Protein AF-A0A2N2KGR7-F1 (afdb_monomer_lite)

Radius of gyration: 27.19 Å; chains: 1; bounding box: 61×86×79 Å

Secondary structure (DSSP, 8-state):
------THHHHHHHHHHHHHHHHHHHHT----PPPEEE-----TTTTS-----TT--S-----SS--TT-S-S---HHHHHHHHHHHTTPPTT-TTEEEEEEEETTTSSPPTT----SSB--SS--SEEEEEETTEEEEEE-SSSS--B--PPPSSPEEEEEEEEE--PPPHHHHHHHHHHHHHHHHHHHHTT-

pLDDT: mean 76.49, std 20.12, range [38.91, 97.69]

Sequence (194 aa):
MAVINFKGKTFMKKIMIFASSILILLVAATQVLADRMVTDIDTFNYEYKQIIDVNSRYWKGSDTNTLYNDQLKNANPVTEEAWLEALLGFTYDEKTVMYIDKIEAGKDGLESGLKQLTAYDPGFHWDFAVVKYGNYWIAYEDTDKDHLLTTDRFRNGISHITFFDPSPVPEPATMLLLGLGLMGVAGIRRKFKQ

Structure (mmCIF, N/CA/C/O backbone):
data_AF-A0A2N2KGR7-F1
#
_entry.id   AF-A0A2N2KGR7-F1
#
loop_
_atom_site.group_PDB
_atom_site.id
_atom_site.type_symbol
_atom_site.label_atom_id
_atom_site.label_alt_id
_atom_site.label_comp_id
_atom_site.label_asym_id
_atom_site.label_entity_id
_atom_site.label_seq_id
_atom_site.pdbx_PDB_ins_code
_atom_site.Cartn_x
_atom_site.Cartn_y
_atom_site.Cartn_z
_atom_site.occupancy
_atom_site.B_iso_or_equiv
_atom_site.auth_seq_id
_atom_site.auth_comp_id
_atom_site.auth_asym_id
_atom_site.auth_atom_id
_atom_site.pdbx_PDB_model_num
ATOM 1 N N . MET A 1 1 ? -40.826 -67.228 -3.371 1.00 48.16 1 MET A N 1
ATOM 2 C CA . MET A 1 1 ? -40.817 -65.788 -3.711 1.00 48.16 1 MET A CA 1
ATOM 3 C C . MET A 1 1 ? -39.730 -65.139 -2.860 1.00 48.16 1 MET A C 1
ATOM 5 O O . MET A 1 1 ? -39.899 -65.067 -1.651 1.00 48.16 1 MET A O 1
ATOM 9 N N . ALA A 1 2 ? -38.561 -64.837 -3.431 1.00 49.72 2 ALA A N 1
ATOM 10 C CA . ALA A 1 2 ? -37.415 -64.328 -2.673 1.00 49.72 2 ALA A CA 1
ATOM 11 C C . ALA A 1 2 ? -37.476 -62.796 -2.601 1.00 49.72 2 ALA A C 1
ATOM 13 O O . ALA A 1 2 ? -37.467 -62.125 -3.631 1.00 49.72 2 ALA A O 1
ATOM 14 N N . VAL A 1 3 ? -37.567 -62.253 -1.387 1.00 51.97 3 VAL A N 1
ATOM 15 C CA . VAL A 1 3 ? -37.601 -60.808 -1.135 1.00 51.97 3 VAL A CA 1
ATOM 16 C C . VAL A 1 3 ? -36.163 -60.306 -1.018 1.00 51.97 3 VAL A C 1
ATOM 18 O O . VAL A 1 3 ? -35.476 -60.576 -0.034 1.00 51.97 3 VAL A O 1
ATOM 21 N N . ILE A 1 4 ? -35.692 -59.595 -2.043 1.00 53.69 4 ILE A N 1
ATOM 22 C CA . ILE A 1 4 ? -34.380 -58.940 -2.052 1.00 53.69 4 ILE A CA 1
ATOM 23 C C . ILE A 1 4 ? -34.489 -57.667 -1.208 1.00 53.69 4 ILE A C 1
ATOM 25 O O . ILE A 1 4 ? -35.142 -56.699 -1.594 1.00 53.69 4 ILE A O 1
ATOM 29 N N . ASN A 1 5 ? -33.873 -57.682 -0.028 1.00 57.84 5 ASN A N 1
ATOM 30 C CA . ASN A 1 5 ? -33.940 -56.581 0.925 1.00 57.84 5 ASN A CA 1
ATOM 31 C C . ASN A 1 5 ? -32.851 -55.540 0.599 1.00 57.84 5 ASN A C 1
ATOM 33 O O . ASN A 1 5 ? -31.654 -55.785 0.769 1.00 57.84 5 ASN A O 1
ATOM 37 N N . PHE A 1 6 ? -33.261 -54.386 0.071 1.00 56.25 6 PHE A N 1
ATOM 38 C CA . PHE A 1 6 ? -32.359 -53.340 -0.415 1.00 56.25 6 PHE A CA 1
ATOM 39 C C . PHE A 1 6 ? -31.667 -52.596 0.744 1.00 56.25 6 PHE A C 1
ATOM 41 O O . PHE A 1 6 ? -32.193 -51.635 1.305 1.00 56.25 6 PHE A O 1
ATOM 48 N N . LYS A 1 7 ? -30.405 -52.950 1.020 1.00 62.75 7 LYS A N 1
ATOM 49 C CA . LYS A 1 7 ? -29.434 -52.179 1.837 1.00 62.75 7 LYS A CA 1
ATOM 50 C C . LYS A 1 7 ? -29.000 -50.833 1.193 1.00 62.75 7 LYS A C 1
ATOM 52 O O . LYS A 1 7 ? -27.928 -50.310 1.491 1.00 62.75 7 LYS A O 1
ATOM 57 N N . GLY A 1 8 ? -29.805 -50.250 0.299 1.00 61.75 8 GLY A N 1
ATOM 58 C CA . GLY A 1 8 ? -29.405 -49.126 -0.565 1.00 61.75 8 GLY A CA 1
ATOM 59 C C . GLY A 1 8 ? -29.375 -47.749 0.111 1.00 61.75 8 GLY A C 1
ATOM 60 O O . GLY A 1 8 ? -28.600 -46.877 -0.284 1.00 61.75 8 GLY A O 1
ATOM 61 N N . LYS A 1 9 ? -30.167 -47.538 1.170 1.00 67.88 9 LYS A N 1
ATOM 62 C CA . LYS A 1 9 ? -30.377 -46.192 1.738 1.00 67.88 9 LYS A CA 1
ATOM 63 C C . LYS A 1 9 ? -29.142 -45.638 2.463 1.00 67.88 9 LYS A C 1
ATOM 65 O O . LYS A 1 9 ? -28.859 -44.445 2.396 1.00 67.88 9 LYS A O 1
ATOM 70 N N . THR A 1 10 ? -28.371 -46.506 3.114 1.00 74.81 10 THR A N 1
ATOM 71 C CA . THR A 1 10 ? -27.108 -46.144 3.780 1.00 74.81 10 THR A CA 1
ATOM 72 C C . THR A 1 10 ? -25.955 -45.934 2.805 1.00 74.81 10 THR A C 1
ATOM 74 O O . THR A 1 10 ? -25.050 -45.159 3.102 1.00 74.81 10 THR A O 1
ATOM 77 N N . PHE A 1 11 ? -25.983 -46.585 1.640 1.00 75.75 11 PHE A N 1
ATOM 78 C CA . PHE A 1 11 ? -24.930 -46.459 0.632 1.00 75.75 11 PHE A CA 1
ATOM 79 C C . PHE A 1 11 ? -25.016 -45.116 -0.111 1.00 75.75 11 PHE A C 1
ATOM 81 O O . PHE A 1 11 ? -24.012 -44.416 -0.223 1.00 75.75 11 PHE A O 1
ATOM 88 N N . MET A 1 12 ? -26.224 -44.683 -0.496 1.00 78.19 12 MET A N 1
ATOM 89 C CA . MET A 1 12 ? -26.415 -43.383 -1.159 1.00 78.19 12 MET A CA 1
ATOM 90 C C . MET A 1 12 ? -26.028 -42.189 -0.278 1.00 78.19 12 MET A C 1
ATOM 92 O O . MET A 1 12 ? -25.423 -41.243 -0.776 1.00 78.19 12 MET A O 1
ATOM 96 N N . LYS A 1 13 ? -26.299 -42.236 1.037 1.00 76.06 13 LYS A N 1
ATOM 97 C CA . LYS A 1 13 ? -25.873 -41.165 1.959 1.00 76.06 13 LYS A CA 1
ATOM 98 C C . LYS A 1 13 ? -24.353 -40.980 1.978 1.00 76.06 13 LYS A C 1
ATOM 100 O O . LYS A 1 13 ? -23.889 -39.847 2.018 1.00 76.06 13 LYS A O 1
ATOM 105 N N . LYS A 1 14 ? -23.579 -42.069 1.920 1.00 80.00 14 LYS A N 1
ATOM 106 C CA . LYS A 1 14 ? -22.109 -41.997 1.925 1.00 80.00 14 LYS A CA 1
ATOM 107 C C . LYS A 1 14 ? -21.556 -41.400 0.629 1.00 80.00 14 LYS A C 1
ATOM 109 O O . LYS A 1 14 ? -20.648 -40.581 0.697 1.00 80.00 14 LYS A O 1
ATOM 114 N N . ILE A 1 15 ? -22.141 -41.747 -0.521 1.00 80.88 15 ILE A N 1
ATOM 115 C CA . ILE A 1 15 ? -21.761 -41.165 -1.820 1.00 80.88 15 ILE A CA 1
ATOM 116 C C . ILE A 1 15 ? -22.055 -39.663 -1.851 1.00 80.88 15 ILE A C 1
ATOM 118 O O . ILE A 1 15 ? -21.223 -38.887 -2.307 1.00 80.88 15 ILE A O 1
ATOM 122 N N . MET A 1 16 ? -23.209 -39.244 -1.325 1.00 78.62 16 MET A N 1
ATOM 123 C CA . MET A 1 16 ? -23.613 -37.837 -1.337 1.00 78.62 16 MET A CA 1
ATOM 124 C C . MET A 1 16 ? -22.702 -36.967 -0.453 1.00 78.62 16 MET A C 1
ATOM 126 O O . MET A 1 16 ? -22.301 -35.883 -0.867 1.00 78.62 16 MET A O 1
ATOM 130 N N . ILE A 1 17 ? -22.305 -37.476 0.721 1.00 79.69 17 ILE A N 1
ATOM 131 C CA . ILE A 1 17 ? -21.339 -36.798 1.602 1.00 79.69 17 ILE A CA 1
ATOM 132 C C . ILE A 1 17 ? -19.977 -36.691 0.905 1.00 79.69 17 ILE A C 1
ATOM 134 O O . ILE A 1 17 ? -19.419 -35.601 0.836 1.00 79.69 17 ILE A O 1
ATOM 138 N N . PHE A 1 18 ? -19.485 -37.780 0.307 1.00 80.69 18 PHE A N 1
ATOM 139 C CA . PHE A 1 18 ? -18.188 -37.790 -0.375 1.00 80.69 18 PHE A CA 1
ATOM 140 C C . PHE A 1 18 ? -18.143 -36.833 -1.580 1.00 80.69 18 PHE A C 1
ATOM 142 O O . PHE A 1 18 ? -17.173 -36.097 -1.748 1.00 80.69 18 PHE A O 1
ATOM 149 N N . ALA A 1 19 ? -19.219 -36.776 -2.373 1.00 77.31 19 ALA A N 1
ATOM 150 C CA . ALA A 1 19 ? -19.332 -35.845 -3.494 1.00 77.31 19 ALA A CA 1
ATOM 151 C C . ALA A 1 19 ? -19.352 -34.374 -3.036 1.00 77.31 19 ALA A C 1
ATOM 153 O O . ALA A 1 19 ? -18.708 -33.537 -3.667 1.00 77.31 19 ALA A O 1
ATOM 154 N N . SER A 1 20 ? -20.022 -34.057 -1.917 1.00 68.06 20 SER A N 1
ATOM 155 C CA . SER A 1 20 ? -20.001 -32.691 -1.367 1.00 68.06 20 SER A CA 1
ATOM 156 C C . SER A 1 20 ? -18.611 -32.269 -0.882 1.00 68.06 20 SER A C 1
ATOM 158 O O . SER A 1 20 ? -18.215 -31.126 -1.092 1.00 68.06 20 SER A O 1
ATOM 160 N N . SER A 1 21 ? -17.835 -33.193 -0.305 1.00 68.12 21 SER A N 1
ATOM 161 C CA . SER A 1 21 ? -16.484 -32.900 0.180 1.00 68.12 21 SER A CA 1
ATOM 162 C C . SER A 1 21 ? -15.511 -32.601 -0.963 1.00 68.12 21 SER A C 1
ATOM 164 O O . SER A 1 21 ? -14.688 -31.700 -0.838 1.00 68.12 21 SER A O 1
ATOM 166 N N . ILE A 1 22 ? -15.632 -33.308 -2.092 1.00 73.88 22 ILE A N 1
ATOM 167 C CA . ILE A 1 22 ? -14.799 -33.066 -3.282 1.00 73.88 22 ILE A CA 1
ATOM 168 C C . ILE A 1 22 ? -15.120 -31.708 -3.914 1.00 73.88 22 ILE A C 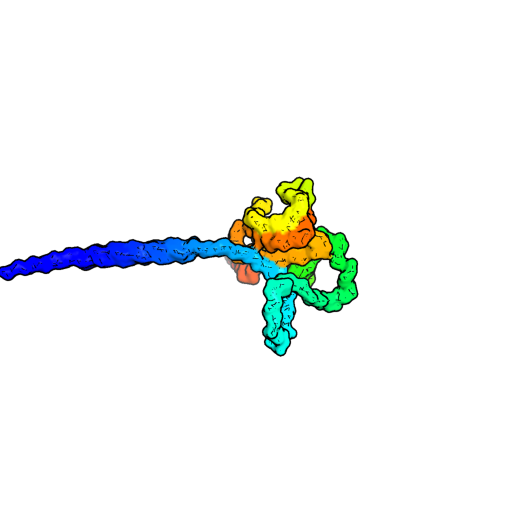1
ATOM 170 O O . ILE A 1 22 ? -14.205 -31.002 -4.328 1.00 73.88 22 ILE A O 1
ATOM 174 N N . LEU A 1 23 ? -16.397 -31.313 -3.948 1.00 66.50 23 LEU A N 1
ATOM 175 C CA . LEU A 1 23 ? -16.793 -30.014 -4.492 1.00 66.50 23 LEU A CA 1
ATOM 176 C C . LEU A 1 23 ? -16.234 -28.851 -3.654 1.00 66.50 23 LEU A C 1
ATOM 178 O O . LEU A 1 23 ? -15.775 -27.866 -4.220 1.00 66.50 23 LEU A O 1
ATOM 182 N N . ILE A 1 24 ? -16.199 -28.991 -2.324 1.00 61.03 24 ILE A N 1
ATOM 183 C CA . ILE A 1 24 ? -15.599 -27.990 -1.423 1.00 61.03 24 ILE A CA 1
ATOM 184 C C . ILE A 1 24 ? -14.079 -27.886 -1.644 1.00 61.03 24 ILE A C 1
ATOM 186 O O . ILE A 1 24 ? -13.532 -26.788 -1.633 1.00 61.03 24 ILE A O 1
ATOM 190 N N . LEU A 1 25 ? -13.400 -29.007 -1.909 1.00 55.31 25 LEU A N 1
ATOM 191 C CA . LEU A 1 25 ? -11.952 -29.032 -2.149 1.00 55.31 25 LEU A CA 1
ATOM 192 C C . LEU A 1 25 ? -11.556 -28.446 -3.515 1.00 55.31 25 LEU A C 1
ATOM 194 O O . LEU A 1 25 ? -10.503 -27.828 -3.629 1.00 55.31 25 LEU A O 1
ATOM 198 N N . LEU A 1 26 ? -12.405 -28.593 -4.538 1.00 56.94 26 LEU A N 1
ATOM 199 C CA . LEU A 1 26 ? -12.191 -27.991 -5.861 1.00 56.94 26 LEU A CA 1
ATOM 200 C C . LEU A 1 26 ? -12.436 -26.475 -5.883 1.00 56.94 26 LEU A C 1
ATOM 202 O O . LEU A 1 26 ? -11.831 -25.785 -6.698 1.00 56.94 26 LEU A O 1
ATOM 206 N N . VAL A 1 27 ? -13.276 -25.948 -4.986 1.00 53.78 27 VAL A N 1
ATOM 207 C CA . VAL A 1 27 ? -13.494 -24.496 -4.841 1.00 53.78 27 VAL A CA 1
ATOM 208 C C . VAL A 1 27 ? -12.337 -23.817 -4.095 1.00 53.78 27 VAL A C 1
ATOM 210 O O . VAL A 1 27 ? -12.115 -22.632 -4.292 1.00 53.78 27 VAL A O 1
ATOM 213 N N . ALA A 1 28 ? -11.546 -24.554 -3.309 1.00 50.81 28 ALA A N 1
ATOM 214 C CA . ALA A 1 28 ? -10.386 -24.013 -2.593 1.00 50.81 28 ALA A CA 1
ATOM 215 C C . ALA A 1 28 ? -9.105 -23.891 -3.450 1.00 50.81 28 ALA A C 1
ATOM 217 O O . ALA A 1 28 ? -8.085 -23.422 -2.957 1.00 50.81 28 ALA A O 1
ATOM 218 N N . ALA A 1 29 ? -9.135 -24.308 -4.721 1.00 47.28 29 ALA A N 1
ATOM 219 C CA . ALA A 1 29 ? -8.015 -24.177 -5.659 1.00 47.28 29 ALA A CA 1
ATOM 220 C C . ALA A 1 29 ? -8.110 -22.886 -6.499 1.00 47.28 29 ALA A C 1
ATOM 222 O O . ALA A 1 29 ? -7.829 -22.894 -7.701 1.00 47.28 29 ALA A O 1
ATOM 223 N N . THR A 1 30 ? -8.570 -21.789 -5.894 1.00 43.97 30 THR A N 1
ATOM 224 C CA . THR A 1 30 ? -8.597 -20.478 -6.547 1.00 43.97 30 THR A CA 1
ATOM 225 C C . THR A 1 30 ? -7.174 -19.998 -6.796 1.00 43.97 30 THR A C 1
ATOM 227 O O . THR A 1 30 ? -6.281 -20.175 -5.973 1.00 43.97 30 THR A O 1
ATOM 230 N N . GLN A 1 31 ? -6.962 -19.457 -7.991 1.00 45.59 31 GLN A N 1
ATOM 231 C CA . GLN A 1 31 ? -5.674 -18.943 -8.431 1.00 45.59 31 GLN A CA 1
ATOM 232 C C . GLN A 1 31 ? -5.264 -17.777 -7.534 1.00 45.59 31 GLN A C 1
ATOM 234 O O . GLN A 1 31 ? -6.121 -16.969 -7.195 1.00 45.59 31 GLN A O 1
ATOM 239 N N . VAL A 1 32 ? -3.978 -17.701 -7.181 1.00 44.62 32 VAL A N 1
ATOM 240 C CA . VAL A 1 32 ? -3.378 -16.477 -6.637 1.00 44.62 32 VAL A CA 1
ATOM 241 C C . VAL A 1 32 ? -3.588 -15.410 -7.704 1.00 44.62 32 VAL A C 1
ATOM 243 O O . VAL A 1 32 ? -3.033 -15.512 -8.806 1.00 44.62 32 VAL A O 1
ATOM 246 N N . LEU A 1 33 ? -4.507 -14.487 -7.443 1.00 49.72 33 LEU A N 1
ATOM 247 C CA . LEU A 1 33 ? -4.747 -13.363 -8.328 1.00 49.72 33 LEU A CA 1
ATOM 248 C C . LEU A 1 33 ? -3.608 -12.373 -8.081 1.00 49.72 33 LEU A C 1
ATOM 250 O O . LEU A 1 33 ? -3.098 -12.261 -6.977 1.00 49.72 33 LEU A O 1
ATOM 254 N N . ALA A 1 34 ? -3.136 -11.710 -9.133 1.00 49.78 34 ALA A N 1
ATOM 255 C CA . ALA A 1 34 ? -2.192 -10.621 -8.931 1.00 49.78 34 ALA A CA 1
ATOM 256 C C . ALA A 1 34 ? -2.897 -9.504 -8.152 1.00 49.78 34 ALA A C 1
ATOM 258 O O . ALA A 1 34 ? -4.061 -9.211 -8.454 1.00 49.78 34 ALA A O 1
ATOM 259 N N . ASP A 1 35 ? -2.179 -8.878 -7.217 1.00 56.38 35 ASP A N 1
ATOM 260 C CA . ASP A 1 35 ? -2.654 -7.695 -6.505 1.00 56.38 35 ASP A CA 1
ATOM 261 C C . ASP A 1 35 ? -3.223 -6.675 -7.479 1.00 56.38 35 ASP A C 1
ATOM 263 O O . ASP A 1 35 ? -2.700 -6.443 -8.583 1.00 56.38 35 ASP A O 1
ATOM 267 N N . ARG A 1 36 ? -4.329 -6.055 -7.073 1.00 66.00 36 ARG A N 1
ATOM 268 C CA . ARG A 1 36 ? -4.985 -5.076 -7.919 1.00 66.00 36 ARG A CA 1
ATOM 269 C C . ARG A 1 36 ? -4.091 -3.846 -8.017 1.00 66.00 36 ARG A C 1
ATOM 271 O O . ARG A 1 36 ? -3.826 -3.153 -7.040 1.00 66.00 36 ARG A O 1
ATOM 278 N N . MET A 1 37 ? -3.680 -3.538 -9.241 1.00 58.78 37 MET A N 1
ATOM 279 C CA . MET A 1 37 ? -3.092 -2.247 -9.567 1.00 58.78 37 MET A CA 1
ATOM 280 C C . MET A 1 37 ? -4.138 -1.159 -9.303 1.00 58.78 37 MET A C 1
ATOM 282 O O . MET A 1 37 ? -5.138 -1.046 -10.024 1.00 58.78 37 MET A O 1
ATOM 286 N N . VAL A 1 38 ? -3.904 -0.364 -8.263 1.00 62.22 38 VAL A N 1
ATOM 287 C CA . VAL A 1 38 ? -4.651 0.863 -8.016 1.00 62.22 38 VAL A CA 1
ATOM 288 C C . VAL A 1 38 ? -3.953 1.919 -8.854 1.00 62.22 38 VAL A C 1
ATOM 290 O O . VAL A 1 38 ? -2.913 2.456 -8.497 1.00 62.22 38 VAL A O 1
ATOM 293 N N . THR A 1 39 ? -4.470 2.163 -10.048 1.00 54.41 39 THR A N 1
ATOM 294 C CA . THR A 1 39 ? -4.225 3.434 -10.725 1.00 54.41 39 THR A CA 1
ATOM 295 C C . THR A 1 39 ? -5.540 4.153 -10.799 1.00 54.41 39 THR A C 1
ATOM 297 O O . THR A 1 39 ? -6.545 3.521 -11.124 1.00 54.41 39 THR A O 1
ATOM 300 N N . ASP A 1 40 ? -5.511 5.451 -10.533 1.00 40.94 40 ASP A N 1
ATOM 301 C CA . ASP A 1 40 ? -6.604 6.358 -10.814 1.00 40.94 40 ASP A CA 1
ATOM 302 C C . ASP A 1 40 ? -6.978 6.221 -12.295 1.00 40.94 40 ASP A C 1
ATOM 304 O O . ASP A 1 40 ? -6.306 6.688 -13.221 1.00 40.94 40 ASP A O 1
ATOM 308 N N . ILE A 1 41 ? -8.023 5.430 -12.509 1.00 40.72 41 ILE A N 1
ATOM 309 C CA . ILE A 1 41 ? -8.846 5.511 -13.687 1.00 40.72 41 ILE A CA 1
ATOM 310 C C . ILE A 1 41 ? -9.908 6.525 -13.296 1.00 40.72 41 ILE A C 1
ATOM 312 O O . ILE A 1 41 ? -10.958 6.143 -12.770 1.00 40.72 41 ILE A O 1
ATOM 316 N N . ASP A 1 42 ? -9.675 7.786 -13.643 1.00 38.91 42 ASP A N 1
ATOM 317 C CA . ASP A 1 42 ? -10.743 8.733 -13.915 1.00 38.91 42 ASP A CA 1
ATOM 318 C C . ASP A 1 42 ? -11.649 8.095 -14.976 1.00 38.91 42 ASP A C 1
ATOM 320 O O . ASP A 1 42 ? -11.486 8.244 -16.189 1.00 38.91 42 ASP A O 1
ATOM 324 N N . THR A 1 43 ? -12.615 7.305 -14.511 1.00 42.56 43 THR A N 1
ATOM 325 C CA . THR A 1 43 ? -13.614 6.646 -15.350 1.00 42.56 43 THR A CA 1
ATOM 326 C C . THR A 1 43 ? -14.845 7.519 -15.523 1.00 42.56 43 THR A C 1
ATOM 328 O O . THR A 1 43 ? -15.928 7.047 -15.864 1.00 42.56 43 THR A O 1
ATOM 331 N N . PHE A 1 44 ? -14.666 8.830 -15.377 1.00 38.97 44 PHE A N 1
ATOM 332 C CA . PHE A 1 44 ? -15.661 9.839 -15.699 1.00 38.97 44 PHE A CA 1
ATOM 333 C C . PHE A 1 44 ? -15.551 10.290 -17.160 1.00 38.97 44 PHE A C 1
ATOM 335 O O . PHE A 1 44 ? -15.509 11.476 -17.460 1.00 38.97 44 PHE A O 1
ATOM 342 N N . ASN A 1 45 ? -15.517 9.327 -18.088 1.00 39.62 45 ASN A N 1
ATOM 343 C CA . ASN A 1 45 ? -16.152 9.463 -19.403 1.00 39.62 45 ASN A CA 1
ATOM 344 C C . ASN A 1 45 ? -16.192 8.113 -20.137 1.00 39.62 45 ASN A C 1
ATOM 346 O O . ASN A 1 45 ? -15.536 7.890 -21.154 1.00 39.62 45 ASN A O 1
ATOM 350 N N . TYR A 1 46 ? -17.032 7.204 -19.637 1.00 40.38 46 TYR A N 1
ATOM 351 C CA . TYR A 1 46 ? -17.388 5.938 -20.295 1.00 40.38 46 TYR A CA 1
ATOM 352 C C . TYR A 1 46 ? -18.261 6.111 -21.558 1.00 40.38 46 TYR A C 1
ATOM 354 O O . TYR A 1 46 ? -18.984 5.195 -21.943 1.00 40.38 46 TYR A O 1
ATOM 362 N N . GLU A 1 47 ? -18.193 7.259 -22.237 1.00 48.12 47 GLU A N 1
ATOM 363 C CA . GLU A 1 47 ? -18.892 7.483 -23.509 1.00 48.12 47 GLU A CA 1
ATOM 364 C C . GLU A 1 47 ? -17.955 7.536 -24.726 1.00 48.12 47 GLU A C 1
ATOM 366 O O . GLU A 1 47 ? -18.422 7.649 -25.859 1.00 48.12 47 GLU A O 1
ATOM 371 N N . TYR A 1 48 ? -16.637 7.362 -24.550 1.00 42.75 48 TYR A N 1
ATOM 372 C CA . TYR A 1 48 ? -15.719 7.276 -25.688 1.00 42.75 48 TYR A CA 1
ATOM 373 C C . TYR A 1 48 ? -14.929 5.964 -25.742 1.00 42.75 48 TYR A C 1
ATOM 375 O O . TYR A 1 48 ? -13.776 5.859 -25.342 1.00 42.75 48 TYR A O 1
ATOM 383 N N . LYS A 1 49 ? -15.570 5.016 -26.435 1.00 40.84 49 LYS A N 1
ATOM 384 C CA . LYS A 1 49 ? -14.964 4.211 -27.504 1.00 40.84 49 LYS A CA 1
ATOM 385 C C . LYS A 1 49 ? -14.126 3.003 -27.070 1.00 40.84 49 LYS A C 1
ATOM 387 O O . LYS A 1 49 ? -12.932 3.070 -26.810 1.00 40.84 49 LYS A O 1
ATOM 392 N N . GLN A 1 50 ? -14.791 1.854 -27.191 1.00 47.75 50 GLN A N 1
ATOM 393 C CA . GLN A 1 50 ? -14.228 0.558 -27.566 1.00 47.75 50 GLN A CA 1
ATOM 394 C C . GLN A 1 50 ? -13.101 0.688 -28.610 1.00 47.75 50 GLN A C 1
ATOM 396 O O . GLN A 1 50 ? -13.355 0.633 -29.811 1.00 47.75 50 GLN A O 1
ATOM 401 N N . ILE A 1 51 ? -11.853 0.809 -28.171 1.00 43.12 51 ILE A N 1
ATOM 402 C CA . ILE A 1 51 ? -10.699 0.239 -28.869 1.00 43.12 51 ILE A CA 1
ATOM 403 C C . ILE A 1 51 ? -9.823 -0.359 -27.774 1.00 43.12 51 ILE A C 1
ATOM 405 O O . ILE A 1 51 ? -9.043 0.326 -27.122 1.00 43.12 51 ILE A O 1
ATOM 409 N N . ILE A 1 52 ? -10.029 -1.651 -27.543 1.00 49.69 52 ILE A N 1
ATOM 410 C CA . ILE A 1 52 ? -9.214 -2.483 -26.665 1.00 49.69 52 ILE A CA 1
ATOM 411 C C . ILE A 1 52 ? -7.853 -2.637 -27.353 1.00 49.69 52 ILE A C 1
ATOM 413 O O . ILE A 1 52 ? -7.666 -3.522 -28.186 1.00 49.69 52 ILE A O 1
ATOM 417 N N . ASP A 1 53 ? -6.914 -1.747 -27.040 1.00 48.69 53 ASP A N 1
ATOM 418 C CA . ASP A 1 53 ? -5.495 -2.010 -27.246 1.00 48.69 53 ASP A CA 1
ATOM 419 C C . ASP A 1 53 ? -4.994 -2.727 -25.992 1.00 48.69 53 ASP A C 1
ATOM 421 O O . ASP A 1 53 ? -4.848 -2.146 -24.922 1.00 48.69 53 ASP A O 1
ATOM 425 N N . VAL A 1 54 ? -4.746 -4.028 -26.099 1.00 49.97 54 VAL A N 1
ATOM 426 C CA . VAL A 1 54 ? -4.254 -4.858 -24.986 1.00 49.97 54 VAL A CA 1
ATOM 427 C C . VAL A 1 54 ? -2.869 -4.413 -24.481 1.00 49.97 54 VAL A C 1
ATOM 429 O O . VAL A 1 54 ? -2.433 -4.884 -23.429 1.00 49.97 54 VAL A O 1
ATOM 432 N N . ASN A 1 55 ? -2.209 -3.478 -25.181 1.00 43.28 55 ASN A N 1
ATOM 433 C CA . ASN A 1 55 ? -0.976 -2.807 -24.760 1.00 43.28 55 ASN A CA 1
ATOM 434 C C . ASN A 1 55 ? -1.207 -1.496 -23.977 1.00 43.28 55 ASN A C 1
ATOM 436 O O . ASN A 1 55 ? -0.234 -0.834 -23.607 1.00 43.28 55 ASN A O 1
ATOM 440 N N . SER A 1 56 ? -2.456 -1.098 -23.708 1.00 42.69 56 SER A N 1
ATOM 441 C CA . SER A 1 56 ? -2.794 0.099 -22.920 1.00 42.69 56 SER A CA 1
ATOM 442 C C . SER A 1 56 ? -3.100 -0.195 -21.446 1.00 42.69 56 SER A C 1
ATOM 444 O O . SER A 1 56 ? -3.762 0.608 -20.797 1.00 42.69 56 SER A O 1
ATOM 446 N N . ARG A 1 57 ? -2.617 -1.322 -20.897 1.00 43.03 57 ARG A N 1
ATOM 447 C CA . ARG A 1 57 ? -2.711 -1.622 -19.449 1.00 43.03 57 ARG A CA 1
ATOM 448 C C . ARG A 1 57 ? -1.888 -0.681 -18.570 1.00 43.03 57 ARG A C 1
ATOM 450 O O . ARG A 1 57 ? -2.028 -0.696 -17.359 1.00 43.03 57 ARG A O 1
ATOM 457 N N . TYR A 1 58 ? -1.043 0.140 -19.181 1.00 41.50 58 TYR A N 1
ATOM 458 C CA . TYR A 1 58 ? -0.351 1.217 -18.499 1.00 41.50 58 TYR A CA 1
ATOM 459 C C . TYR A 1 58 ? -1.138 2.500 -18.713 1.00 41.50 58 TYR A C 1
ATOM 461 O O . TYR A 1 58 ? -1.404 2.881 -19.858 1.00 41.50 58 TYR A O 1
ATOM 469 N N . TRP A 1 59 ? -1.486 3.163 -17.614 1.00 39.66 59 TRP A N 1
ATOM 470 C CA . TRP A 1 59 ? -2.031 4.509 -17.631 1.00 39.66 59 TRP A CA 1
ATOM 471 C C . TRP A 1 59 ? -1.150 5.407 -18.519 1.00 39.66 59 TRP A C 1
ATOM 473 O O . TRP A 1 59 ? 0.039 5.607 -18.269 1.00 39.66 59 TRP A O 1
ATOM 483 N N . LYS A 1 60 ? -1.738 5.882 -19.622 1.00 42.94 60 LYS A N 1
ATOM 484 C CA . LYS A 1 60 ? -1.200 6.945 -20.489 1.00 42.94 60 LYS A CA 1
ATOM 485 C C . LYS A 1 60 ? -1.961 8.254 -20.270 1.00 42.94 60 LYS A C 1
ATOM 487 O O . LYS A 1 60 ? -1.914 9.127 -21.135 1.00 42.94 60 LYS A O 1
ATOM 492 N N . GLY A 1 61 ? -2.724 8.345 -19.176 1.00 40.12 61 GLY A N 1
ATOM 493 C CA . GLY A 1 61 ? -3.433 9.560 -18.819 1.00 40.12 61 GLY A CA 1
ATOM 494 C C . GLY A 1 61 ? -2.436 10.705 -18.769 1.00 40.12 61 GLY A C 1
ATOM 495 O O . GLY A 1 61 ? -1.356 10.584 -18.200 1.00 40.12 61 GLY A O 1
ATOM 496 N N . SER A 1 62 ? -2.765 11.797 -19.448 1.00 39.34 62 SER A N 1
ATOM 497 C CA . SER A 1 62 ? -2.124 13.060 -19.146 1.00 39.34 62 SER A CA 1
ATOM 498 C C . SER A 1 62 ? -2.655 13.444 -17.777 1.00 39.34 62 SER A C 1
ATOM 500 O O . SER A 1 62 ? -3.794 13.894 -17.693 1.00 39.34 62 SER A O 1
ATOM 502 N N . ASP A 1 63 ? -1.854 13.256 -16.728 1.00 43.62 63 ASP A N 1
ATOM 503 C CA . ASP A 1 63 ? -1.981 14.073 -15.520 1.00 43.62 63 ASP A CA 1
ATOM 504 C C . ASP A 1 63 ? -2.234 15.505 -16.000 1.00 43.62 63 ASP A C 1
ATOM 506 O O . ASP A 1 63 ? -1.441 16.077 -16.763 1.00 43.62 63 ASP A O 1
ATOM 510 N N . THR A 1 64 ? -3.388 16.069 -15.663 1.00 40.41 64 THR A N 1
ATOM 511 C CA . THR A 1 64 ? -3.668 17.473 -15.977 1.00 40.41 64 THR A CA 1
ATOM 512 C C . THR A 1 64 ? -2.770 18.404 -15.166 1.00 40.41 64 THR A C 1
ATOM 514 O O . THR A 1 64 ? -2.759 19.612 -15.404 1.00 40.41 64 THR A O 1
ATOM 517 N N . ASN A 1 65 ? -1.946 17.855 -14.268 1.00 43.75 65 ASN A N 1
ATOM 518 C CA . ASN A 1 65 ? -0.765 18.518 -13.760 1.00 43.75 65 ASN A CA 1
ATOM 519 C C . ASN A 1 65 ? 0.306 18.587 -14.870 1.00 43.75 65 ASN A C 1
ATOM 521 O O . ASN A 1 65 ? 1.179 17.733 -15.014 1.00 43.75 65 ASN A O 1
ATOM 525 N N . THR A 1 66 ? 0.236 19.636 -15.693 1.00 40.59 66 THR A N 1
ATOM 526 C CA . THR A 1 66 ? 1.093 19.912 -16.866 1.00 40.59 66 THR A CA 1
ATOM 527 C C . THR A 1 66 ? 2.596 20.099 -16.568 1.00 40.59 66 THR A C 1
ATOM 529 O O . THR A 1 66 ? 3.340 20.599 -17.409 1.00 40.59 66 THR A O 1
ATOM 532 N N . LEU A 1 67 ? 3.088 19.678 -15.402 1.00 42.81 67 LEU A N 1
ATOM 533 C CA . LEU A 1 67 ? 4.504 19.670 -15.011 1.00 42.81 67 LEU A CA 1
ATOM 534 C C . LEU A 1 67 ? 5.193 18.337 -15.370 1.00 42.81 67 LEU A C 1
ATOM 536 O O . LEU A 1 67 ? 6.070 17.850 -14.662 1.00 42.81 67 LEU A O 1
ATOM 540 N N . TYR A 1 68 ? 4.814 17.750 -16.507 1.00 42.38 68 TYR A N 1
ATOM 541 C CA . TYR A 1 68 ? 5.126 16.381 -16.947 1.00 42.38 68 TYR A CA 1
ATOM 542 C C . TYR A 1 68 ? 6.593 16.102 -17.350 1.00 42.38 68 TYR A C 1
ATOM 544 O O . TYR A 1 68 ? 6.875 15.160 -18.086 1.00 42.38 68 TYR A O 1
ATOM 552 N N . ASN A 1 69 ? 7.543 16.898 -16.857 1.00 45.03 69 ASN A N 1
ATOM 553 C CA . ASN A 1 69 ? 8.977 16.578 -16.867 1.00 45.03 69 ASN A CA 1
ATOM 554 C C . ASN A 1 69 ? 9.594 16.537 -15.457 1.00 45.03 69 ASN A C 1
ATOM 556 O O . ASN A 1 69 ? 10.764 16.184 -15.320 1.00 45.03 69 ASN A O 1
ATOM 560 N N . ASP A 1 70 ? 8.813 16.835 -14.418 1.00 46.66 70 ASP A N 1
ATOM 561 C CA . ASP A 1 70 ? 9.210 16.741 -13.015 1.00 46.66 70 ASP A CA 1
ATOM 562 C C . ASP A 1 70 ? 8.304 15.740 -12.280 1.00 46.66 70 ASP A C 1
ATOM 564 O O . ASP A 1 70 ? 7.775 16.029 -11.209 1.00 46.66 70 ASP A O 1
ATOM 568 N N . GLN A 1 71 ? 8.142 14.531 -12.841 1.00 53.19 71 GLN A N 1
ATOM 569 C CA . GLN A 1 71 ? 7.684 13.396 -12.035 1.00 53.19 71 GLN A CA 1
ATOM 570 C C . GLN A 1 71 ? 8.580 13.331 -10.795 1.00 53.19 71 GLN A C 1
ATOM 572 O O . GLN A 1 71 ? 9.806 13.258 -10.904 1.00 53.19 71 GLN A O 1
ATOM 577 N N . LEU A 1 72 ? 7.935 13.491 -9.642 1.00 56.19 72 LEU A N 1
ATOM 578 C CA . LEU A 1 72 ? 8.477 13.850 -8.336 1.00 56.19 72 LEU A CA 1
ATOM 579 C C . LEU A 1 72 ? 9.916 13.343 -8.140 1.00 56.19 72 LEU A C 1
ATOM 581 O O . LEU A 1 72 ? 10.170 12.182 -7.805 1.00 56.19 72 LEU A O 1
ATOM 585 N N . LYS A 1 73 ? 10.894 14.241 -8.347 1.00 60.75 73 LYS A N 1
ATOM 586 C CA . LYS A 1 73 ? 12.315 13.957 -8.061 1.00 60.75 73 LYS A CA 1
ATOM 587 C C . LYS A 1 73 ? 12.497 13.491 -6.616 1.00 60.75 73 LYS A C 1
ATOM 589 O O . LYS A 1 73 ? 13.401 12.713 -6.323 1.00 60.75 73 LYS A O 1
ATOM 594 N N . ASN A 1 74 ? 11.615 13.951 -5.734 1.00 77.50 74 ASN A N 1
ATOM 595 C CA . ASN A 1 74 ? 11.574 13.578 -4.339 1.00 77.50 74 ASN A CA 1
ATOM 596 C C . ASN A 1 74 ? 10.656 12.366 -4.121 1.00 77.50 74 ASN A C 1
ATOM 598 O O . ASN A 1 74 ? 9.443 12.510 -4.053 1.00 77.50 74 ASN A O 1
ATOM 602 N N . ALA A 1 75 ? 11.250 11.181 -4.002 1.00 84.94 75 ALA A N 1
ATOM 603 C CA . ALA A 1 75 ? 10.555 9.958 -3.596 1.00 84.94 75 ALA A CA 1
ATOM 604 C C . ALA A 1 75 ? 10.758 9.690 -2.099 1.00 84.94 75 ALA A C 1
ATOM 606 O O . ALA A 1 75 ? 11.266 8.639 -1.694 1.00 84.94 75 ALA A O 1
ATOM 607 N N . ASN A 1 76 ? 10.493 10.714 -1.285 1.00 89.94 76 ASN A N 1
ATOM 608 C CA . ASN A 1 76 ? 10.432 10.533 0.157 1.00 89.94 76 ASN A CA 1
ATOM 609 C C . ASN A 1 76 ? 9.052 9.964 0.542 1.00 89.94 76 ASN A C 1
ATOM 611 O O . ASN A 1 76 ? 8.085 10.201 -0.185 1.00 89.94 76 ASN A O 1
ATOM 615 N N . PRO A 1 77 ? 8.951 9.261 1.682 1.00 90.94 77 PRO A N 1
ATOM 616 C CA . PRO A 1 77 ? 7.694 8.653 2.110 1.00 90.94 77 PRO A CA 1
ATOM 617 C C . PRO A 1 77 ? 6.511 9.621 2.166 1.00 90.94 77 PRO A C 1
ATOM 619 O O . PRO A 1 77 ? 5.441 9.288 1.691 1.00 90.94 77 PRO A O 1
ATOM 622 N N . VAL A 1 78 ? 6.725 10.853 2.642 1.00 89.75 78 VAL A N 1
ATOM 623 C CA . VAL A 1 78 ? 5.672 11.882 2.753 1.00 89.75 78 VAL A CA 1
ATOM 624 C C . VAL A 1 78 ? 5.076 12.252 1.390 1.00 89.75 78 VAL A C 1
ATOM 626 O O . VAL A 1 78 ? 3.878 12.474 1.262 1.00 89.75 78 VAL A O 1
ATOM 629 N N . THR A 1 79 ? 5.908 12.334 0.350 1.00 89.25 79 THR A N 1
ATOM 630 C CA . THR A 1 79 ? 5.438 12.647 -1.007 1.00 89.25 79 THR A CA 1
ATOM 631 C C . THR A 1 79 ? 4.683 11.459 -1.605 1.00 89.25 79 THR A C 1
ATOM 633 O O . THR A 1 79 ? 3.717 11.648 -2.338 1.00 89.25 79 THR A O 1
ATOM 636 N N . GLU A 1 80 ? 5.128 10.239 -1.306 1.00 90.38 80 GLU A N 1
ATOM 637 C CA . GLU A 1 80 ? 4.481 9.005 -1.762 1.00 90.38 80 GLU A CA 1
ATOM 638 C C . GLU A 1 80 ? 3.137 8.774 -1.066 1.00 90.38 80 GLU A C 1
ATOM 640 O O . GLU A 1 80 ? 2.180 8.401 -1.735 1.00 90.38 80 GLU A O 1
ATOM 645 N N . GLU A 1 81 ? 3.052 9.077 0.229 1.00 90.00 81 GLU A N 1
ATOM 646 C CA . GLU A 1 81 ? 1.826 9.076 1.031 1.00 90.00 81 GLU A CA 1
ATOM 647 C C . GLU A 1 81 ? 0.798 10.046 0.451 1.00 90.00 81 GLU A C 1
ATOM 649 O O . GLU A 1 81 ? -0.283 9.625 0.062 1.00 90.00 81 GLU A O 1
ATOM 654 N N . ALA A 1 82 ? 1.169 11.316 0.263 1.00 86.19 82 ALA A N 1
ATOM 655 C CA . ALA A 1 82 ? 0.279 12.320 -0.318 1.00 86.19 82 ALA A CA 1
ATOM 656 C C . ALA A 1 82 ? -0.200 11.957 -1.734 1.00 86.19 82 ALA A C 1
ATOM 658 O O . ALA A 1 82 ? -1.339 12.240 -2.110 1.00 86.19 82 ALA A O 1
ATOM 659 N N . TRP A 1 83 ? 0.675 11.349 -2.541 1.00 88.44 83 TRP A N 1
ATOM 660 C CA . TRP A 1 83 ? 0.311 10.859 -3.868 1.00 88.44 83 TRP A CA 1
ATOM 661 C C . TRP A 1 83 ? -0.685 9.695 -3.784 1.00 88.44 83 TRP A C 1
ATOM 663 O O . TRP A 1 83 ? -1.656 9.673 -4.538 1.00 88.44 83 TRP A O 1
ATOM 673 N N . LEU A 1 84 ? -0.471 8.761 -2.855 1.00 89.75 84 LEU A N 1
ATOM 674 C CA . LEU A 1 84 ? -1.358 7.624 -2.620 1.00 89.75 84 LEU A CA 1
ATOM 675 C C . LEU A 1 84 ? -2.716 8.061 -2.045 1.00 89.75 84 LEU A C 1
ATOM 677 O O . LEU A 1 84 ? -3.746 7.587 -2.512 1.00 89.75 84 LEU A O 1
ATOM 681 N N . GLU A 1 85 ? -2.752 9.001 -1.100 1.00 86.69 85 GLU A N 1
ATOM 682 C CA . GLU A 1 85 ? -3.995 9.583 -0.571 1.00 86.69 85 GLU A CA 1
ATOM 683 C C . GLU A 1 85 ? -4.835 10.219 -1.682 1.00 86.69 85 GLU A C 1
ATOM 685 O O . GLU A 1 85 ? -6.032 9.944 -1.795 1.00 86.69 85 GLU A O 1
ATOM 690 N N . ALA A 1 86 ? -4.196 11.013 -2.551 1.00 84.50 86 ALA A N 1
ATOM 691 C CA . ALA A 1 86 ? -4.861 11.618 -3.700 1.00 84.50 86 ALA A CA 1
ATOM 692 C C . ALA A 1 86 ? -5.418 10.555 -4.662 1.00 84.50 86 ALA A C 1
ATOM 694 O O . ALA A 1 86 ? -6.545 10.689 -5.136 1.00 84.50 86 ALA A O 1
ATOM 695 N N . LEU A 1 87 ? -4.661 9.478 -4.902 1.00 84.62 87 LEU A N 1
ATOM 696 C CA . LEU A 1 87 ? -5.067 8.343 -5.737 1.00 84.62 87 LEU A CA 1
ATOM 697 C C . LEU A 1 87 ? -6.307 7.616 -5.192 1.00 84.62 87 LEU A C 1
ATOM 699 O O . LEU A 1 87 ? -7.129 7.123 -5.961 1.00 84.62 87 LEU A O 1
ATOM 703 N N . LEU A 1 88 ? -6.430 7.540 -3.866 1.00 85.75 88 LEU A N 1
ATOM 704 C CA . LEU A 1 88 ? -7.541 6.892 -3.164 1.00 85.75 88 LEU A CA 1
ATOM 705 C C . LEU A 1 88 ? -8.753 7.822 -2.973 1.00 85.75 88 LEU A C 1
ATOM 707 O O . LEU A 1 88 ? -9.796 7.384 -2.487 1.00 85.75 88 LEU A O 1
ATOM 711 N N . GLY A 1 89 ? -8.642 9.092 -3.372 1.00 83.94 89 GLY A N 1
ATOM 712 C CA . GLY A 1 89 ? -9.688 10.096 -3.188 1.00 83.94 89 GLY A CA 1
ATOM 713 C C . GLY A 1 89 ? -9.825 10.595 -1.746 1.00 83.94 89 GLY A C 1
ATOM 714 O O . GLY A 1 89 ? -10.862 11.170 -1.404 1.00 83.94 89 GLY A O 1
ATOM 715 N N . PHE A 1 90 ? -8.812 10.380 -0.904 1.00 80.62 90 PHE A N 1
ATOM 716 C CA . PHE A 1 90 ? -8.747 10.968 0.433 1.00 80.62 90 PHE A CA 1
ATOM 717 C C . PHE A 1 90 ? -8.330 12.436 0.358 1.00 80.62 90 PHE A C 1
ATOM 719 O O . PHE A 1 90 ? -7.728 12.893 -0.621 1.00 80.62 90 PHE A O 1
ATOM 726 N N . THR A 1 91 ? -8.680 13.211 1.383 1.00 75.25 91 THR A N 1
ATOM 727 C CA . THR A 1 91 ? -8.175 14.582 1.473 1.00 75.25 91 THR A CA 1
ATOM 728 C C . THR A 1 91 ? -6.726 14.563 1.958 1.00 75.25 91 THR A C 1
ATOM 730 O O . THR A 1 91 ? -6.357 13.761 2.803 1.00 75.25 91 THR A O 1
ATOM 733 N N . TYR A 1 92 ? -5.885 15.434 1.396 1.00 64.44 92 TYR A N 1
ATOM 734 C CA . TYR A 1 92 ? -4.464 15.525 1.752 1.00 64.44 92 TYR A CA 1
ATOM 735 C C . TYR A 1 92 ? -4.272 15.698 3.271 1.00 64.44 92 TYR A C 1
ATOM 737 O O . TYR A 1 92 ? -4.883 16.607 3.844 1.00 64.44 92 TYR A O 1
ATOM 745 N N . ASP A 1 93 ? -3.392 14.892 3.883 1.00 63.66 93 ASP A N 1
ATOM 746 C CA . ASP A 1 93 ? -3.090 14.870 5.334 1.00 63.66 93 ASP A CA 1
ATOM 747 C C . ASP A 1 93 ? -4.240 14.321 6.212 1.00 63.66 93 ASP A C 1
ATOM 749 O O . ASP A 1 93 ? -4.238 14.441 7.445 1.00 63.66 93 ASP A O 1
ATOM 753 N N . GLU A 1 94 ? -5.238 13.663 5.610 1.00 68.94 94 GLU A N 1
ATOM 754 C CA . GLU A 1 94 ? -6.046 12.706 6.359 1.00 68.94 94 GLU A CA 1
ATOM 755 C C . GLU A 1 94 ? -5.167 11.503 6.660 1.00 68.94 94 GLU A C 1
ATOM 757 O O . GLU A 1 94 ? -4.953 10.693 5.772 1.00 68.94 94 GLU A O 1
ATOM 762 N N . LYS A 1 95 ? -4.726 11.368 7.922 1.00 74.38 95 LYS A N 1
ATOM 763 C CA . LYS A 1 95 ? -4.001 10.210 8.494 1.00 74.38 95 LYS A CA 1
ATOM 764 C C . LYS A 1 95 ? -4.779 8.895 8.355 1.00 74.38 95 LYS A C 1
ATOM 766 O O . LYS A 1 95 ? -5.170 8.277 9.341 1.00 74.38 95 LYS A O 1
ATOM 771 N N . THR A 1 96 ? -5.065 8.513 7.130 1.00 81.19 96 THR A N 1
ATOM 772 C CA . THR A 1 96 ? -5.857 7.374 6.688 1.00 81.19 96 THR A CA 1
ATOM 773 C C . THR A 1 96 ? -4.936 6.323 6.135 1.00 81.19 96 THR A C 1
ATOM 775 O O . THR A 1 96 ? -5.248 5.154 6.284 1.00 81.19 96 THR A O 1
ATOM 778 N N . VAL A 1 97 ? -3.784 6.726 5.608 1.00 89.56 97 VAL A N 1
ATOM 779 C CA . VAL A 1 97 ? -2.697 5.871 5.161 1.00 89.56 97 VAL A CA 1
ATOM 780 C C . VAL A 1 97 ? -1.488 6.188 6.043 1.00 89.56 97 VAL A C 1
ATOM 782 O O . VAL A 1 97 ? -1.174 7.347 6.271 1.00 89.56 97 VAL A O 1
ATOM 785 N N . MET A 1 98 ? -0.842 5.178 6.616 1.00 92.38 98 MET A N 1
ATOM 786 C CA . MET A 1 98 ? 0.334 5.338 7.469 1.00 92.38 98 MET A CA 1
ATOM 787 C C . MET A 1 98 ? 1.526 4.657 6.827 1.00 92.38 98 MET A C 1
ATOM 789 O O . MET A 1 98 ? 1.468 3.476 6.493 1.00 92.38 98 MET A O 1
ATOM 793 N N . TYR A 1 99 ? 2.628 5.390 6.714 1.00 94.44 99 TYR A N 1
ATOM 794 C CA . TYR A 1 99 ? 3.914 4.817 6.341 1.00 94.44 99 TYR A CA 1
ATOM 795 C C . TYR A 1 99 ? 4.331 3.707 7.316 1.00 94.44 99 TYR A C 1
ATOM 797 O O . TYR A 1 99 ? 4.379 3.927 8.530 1.00 94.44 99 TYR A O 1
ATOM 805 N N . ILE A 1 100 ? 4.685 2.544 6.767 1.00 95.31 100 ILE A N 1
ATOM 806 C CA . ILE A 1 100 ? 5.235 1.418 7.527 1.00 95.31 100 ILE A CA 1
ATOM 807 C C . ILE A 1 100 ? 6.750 1.383 7.359 1.00 95.31 100 ILE A C 1
ATOM 809 O O . ILE A 1 100 ? 7.493 1.571 8.323 1.00 95.31 100 ILE A O 1
ATOM 813 N N . ASP A 1 101 ? 7.200 1.138 6.128 1.00 96.50 101 ASP A N 1
ATOM 814 C CA . ASP A 1 101 ? 8.610 0.953 5.814 1.00 96.50 101 ASP A CA 1
ATOM 815 C C . ASP A 1 101 ? 8.912 1.216 4.333 1.00 96.50 101 ASP A C 1
ATOM 817 O O . ASP A 1 101 ? 8.017 1.263 3.480 1.00 96.50 101 ASP A O 1
ATOM 821 N N . LYS A 1 102 ? 10.200 1.373 4.025 1.00 96.12 102 LYS A N 1
ATOM 822 C CA . LYS A 1 102 ? 10.725 1.577 2.679 1.00 96.12 102 LYS A CA 1
ATOM 823 C C . LYS A 1 102 ? 11.919 0.666 2.438 1.00 96.12 102 LYS A C 1
ATOM 825 O O . LYS A 1 102 ? 12.937 0.773 3.113 1.00 96.12 102 LYS A O 1
ATOM 830 N N . ILE A 1 103 ? 11.815 -0.150 1.396 1.00 94.88 103 ILE A N 1
ATOM 831 C CA . ILE A 1 103 ? 12.822 -1.141 1.015 1.00 94.88 103 ILE A CA 1
ATOM 832 C C . ILE A 1 103 ? 13.545 -0.663 -0.246 1.00 94.88 103 ILE A C 1
ATOM 834 O O . ILE A 1 103 ? 12.939 -0.570 -1.320 1.00 94.88 103 ILE A O 1
ATOM 838 N N . GLU A 1 104 ? 14.841 -0.358 -0.136 1.00 93.25 104 GLU A N 1
ATOM 839 C CA . GLU A 1 104 ? 15.668 0.120 -1.250 1.00 93.25 104 GLU A CA 1
ATOM 840 C C . GLU A 1 104 ? 16.373 -1.034 -1.986 1.00 93.25 104 GLU A C 1
ATOM 842 O O . GLU A 1 104 ? 17.006 -1.913 -1.385 1.00 93.25 104 GLU A O 1
ATOM 847 N N . ALA A 1 105 ? 16.323 -1.008 -3.321 1.00 91.44 105 ALA A N 1
ATOM 848 C CA . ALA A 1 105 ? 16.999 -1.996 -4.151 1.00 91.44 105 ALA A CA 1
ATOM 849 C C . ALA A 1 105 ? 18.526 -1.910 -3.984 1.00 91.44 105 ALA A C 1
ATOM 851 O O . ALA A 1 105 ? 19.137 -0.853 -4.146 1.00 91.44 105 ALA A O 1
ATOM 852 N N . GLY A 1 106 ? 19.157 -3.050 -3.708 1.00 89.75 106 GLY A N 1
ATOM 853 C CA . GLY A 1 106 ? 20.593 -3.186 -3.468 1.00 89.75 106 GLY A CA 1
ATOM 854 C C . GLY A 1 106 ? 21.034 -2.960 -2.020 1.00 89.75 106 GLY A C 1
ATOM 855 O O . GLY A 1 106 ? 22.235 -3.033 -1.758 1.00 89.75 106 GLY A O 1
ATOM 856 N N . LYS A 1 107 ? 20.106 -2.701 -1.091 1.00 88.25 107 LYS A N 1
ATOM 857 C CA . LYS A 1 107 ? 20.427 -2.401 0.312 1.00 88.25 107 LYS A CA 1
ATOM 858 C C . LYS A 1 107 ? 19.666 -3.285 1.295 1.00 88.25 107 LYS A C 1
ATOM 860 O O . LYS A 1 107 ? 20.294 -3.900 2.152 1.00 88.25 107 LYS A O 1
ATOM 865 N N . ASP A 1 108 ? 18.356 -3.418 1.110 1.00 84.25 108 ASP A N 1
ATOM 866 C CA . ASP A 1 108 ? 17.458 -4.004 2.114 1.00 84.25 108 ASP A CA 1
ATOM 867 C C . ASP A 1 108 ? 16.944 -5.392 1.689 1.00 84.25 108 ASP A C 1
ATOM 869 O O . ASP A 1 108 ? 15.779 -5.730 1.849 1.00 84.25 108 ASP A O 1
ATOM 873 N N . GLY A 1 109 ? 17.809 -6.202 1.069 1.00 80.31 109 GLY A N 1
ATOM 874 C CA . GLY A 1 109 ? 17.460 -7.550 0.594 1.00 80.31 109 GLY A CA 1
ATOM 875 C C . GLY A 1 109 ? 16.730 -7.596 -0.753 1.00 80.31 109 GLY A C 1
ATOM 876 O O . GLY A 1 109 ? 16.677 -8.654 -1.377 1.00 80.31 109 GLY A O 1
ATOM 877 N N . LEU A 1 110 ? 16.256 -6.457 -1.262 1.00 87.56 110 LEU A N 1
ATOM 878 C CA . LEU A 1 110 ? 15.743 -6.343 -2.624 1.00 87.56 110 LEU A CA 1
ATOM 879 C C . LEU A 1 110 ? 16.909 -6.320 -3.625 1.00 87.56 110 LEU A C 1
ATOM 881 O O . LEU A 1 110 ? 17.738 -5.411 -3.596 1.00 87.56 110 LEU A O 1
ATOM 885 N N . GLU A 1 111 ? 16.997 -7.302 -4.525 1.00 88.38 111 GLU A N 1
ATOM 886 C CA . GLU A 1 111 ? 18.083 -7.343 -5.512 1.00 88.38 111 GLU A CA 1
ATOM 887 C C . GLU A 1 111 ? 18.024 -6.139 -6.473 1.00 88.38 111 GLU A C 1
ATOM 889 O O . GLU A 1 111 ? 16.968 -5.730 -6.963 1.00 88.38 111 GLU A O 1
ATOM 894 N N . SER A 1 112 ? 19.186 -5.552 -6.771 1.00 91.06 112 SER A N 1
ATOM 895 C CA . SER A 1 112 ? 19.265 -4.410 -7.685 1.00 91.06 112 SER A CA 1
ATOM 896 C C . SER A 1 112 ? 18.941 -4.822 -9.122 1.00 91.06 112 SER A C 1
ATOM 898 O O . SER A 1 112 ? 19.409 -5.846 -9.617 1.00 91.06 112 SER A O 1
ATOM 900 N N . GLY A 1 113 ? 18.164 -3.995 -9.825 1.00 88.31 113 GLY A N 1
ATOM 901 C CA . GLY A 1 113 ? 17.816 -4.231 -11.227 1.00 88.31 113 GLY A CA 1
ATOM 902 C C . GLY A 1 113 ? 16.683 -5.235 -11.448 1.00 88.31 113 GLY A C 1
ATOM 903 O O . GLY A 1 113 ? 16.358 -5.511 -12.609 1.00 88.31 113 GLY A O 1
ATOM 904 N N . LEU A 1 114 ? 16.046 -5.729 -10.378 1.00 92.25 114 LEU A N 1
ATOM 905 C CA . LEU A 1 114 ? 14.808 -6.497 -10.477 1.00 92.25 114 LEU A CA 1
ATOM 906 C C . LEU A 1 114 ? 13.763 -5.708 -11.253 1.00 92.25 114 LEU A C 1
ATOM 908 O O . LEU A 1 114 ? 13.568 -4.516 -11.041 1.00 92.25 114 LEU A O 1
ATOM 912 N N . LYS A 1 115 ? 13.094 -6.383 -12.181 1.00 92.94 115 LYS A N 1
ATOM 913 C CA . LYS A 1 115 ? 12.047 -5.784 -13.019 1.00 92.94 115 LYS A CA 1
ATOM 914 C C . LYS A 1 115 ? 10.658 -6.276 -12.654 1.00 92.94 115 LYS A C 1
ATOM 916 O O . LYS A 1 115 ? 9.700 -5.862 -13.285 1.00 92.94 115 LYS A O 1
ATOM 921 N N . GLN A 1 116 ? 10.566 -7.209 -11.723 1.00 94.00 116 GLN A N 1
ATOM 922 C CA . GLN A 1 116 ? 9.332 -7.850 -11.320 1.00 94.00 116 GLN A CA 1
ATOM 923 C C . GLN A 1 116 ? 9.531 -8.436 -9.926 1.00 94.00 116 GLN A C 1
ATOM 925 O O . GLN A 1 116 ? 10.626 -8.914 -9.622 1.00 94.00 116 GLN A O 1
ATOM 930 N N . LEU A 1 117 ? 8.470 -8.424 -9.129 1.00 94.00 117 LEU A N 1
ATOM 931 C CA . LEU A 1 117 ? 8.356 -9.166 -7.881 1.00 94.00 117 LEU A CA 1
ATOM 932 C C . LEU A 1 117 ? 7.321 -10.271 -8.054 1.00 94.00 117 LEU A C 1
ATOM 934 O O . LEU A 1 117 ? 6.332 -10.109 -8.770 1.00 94.00 117 LEU A O 1
ATOM 938 N N . THR A 1 118 ? 7.564 -11.411 -7.426 1.00 95.50 118 THR A N 1
ATOM 939 C CA . THR A 1 118 ? 6.640 -12.544 -7.430 1.00 95.50 118 THR A CA 1
ATOM 940 C C . THR A 1 118 ? 6.575 -13.078 -6.016 1.00 95.50 118 THR A C 1
ATOM 942 O O . THR A 1 118 ? 7.582 -13.597 -5.537 1.00 95.50 118 THR A O 1
ATOM 945 N N . ALA A 1 119 ? 5.414 -12.925 -5.374 1.00 94.81 119 ALA A N 1
ATOM 946 C CA . ALA A 1 119 ? 5.193 -13.307 -3.983 1.00 94.81 119 ALA A CA 1
ATOM 947 C C . ALA A 1 119 ? 6.277 -12.758 -3.030 1.00 94.81 119 ALA A C 1
ATOM 949 O O . ALA A 1 119 ? 6.870 -13.502 -2.248 1.00 94.81 119 ALA A O 1
ATOM 950 N N . TYR A 1 120 ? 6.601 -11.468 -3.158 1.00 95.88 120 TYR A N 1
ATOM 951 C CA . TYR A 1 120 ? 7.598 -10.827 -2.306 1.00 95.88 120 TYR A CA 1
ATOM 952 C C . TYR A 1 120 ? 7.012 -10.550 -0.917 1.00 95.88 120 TYR A C 1
ATOM 954 O O . TYR A 1 120 ? 6.084 -9.757 -0.793 1.00 95.88 120 TYR A O 1
ATOM 962 N N . ASP A 1 121 ? 7.576 -11.184 0.110 1.00 96.25 121 ASP A N 1
ATOM 963 C CA . ASP A 1 121 ? 7.188 -11.014 1.514 1.00 96.25 121 ASP A CA 1
ATOM 964 C C . ASP A 1 121 ? 8.111 -9.988 2.203 1.00 96.25 121 ASP A C 1
ATOM 966 O O . ASP A 1 121 ? 9.311 -10.258 2.351 1.00 96.25 121 ASP A O 1
ATOM 970 N N . PRO A 1 122 ? 7.601 -8.816 2.626 1.00 95.38 122 PRO A N 1
ATOM 971 C CA . PRO A 1 122 ? 8.395 -7.829 3.351 1.00 95.38 122 PRO A CA 1
ATOM 972 C C . PRO A 1 122 ? 8.598 -8.176 4.840 1.00 95.38 122 PRO A C 1
ATOM 974 O O . PRO A 1 122 ? 9.382 -7.513 5.519 1.00 95.38 122 PRO A O 1
ATOM 977 N N . GLY A 1 123 ? 7.928 -9.206 5.366 1.00 96.06 123 GLY A N 1
ATOM 978 C CA . GLY A 1 123 ? 8.014 -9.634 6.765 1.00 96.06 123 GLY A CA 1
ATOM 979 C C . GLY A 1 123 ? 7.112 -8.854 7.728 1.00 96.06 123 GLY A C 1
ATOM 980 O O . GLY A 1 123 ? 7.277 -8.963 8.946 1.00 96.06 123 GLY A O 1
ATOM 981 N N . PHE A 1 124 ? 6.173 -8.064 7.209 1.00 95.06 124 PHE A N 1
ATOM 982 C CA . PHE A 1 124 ? 5.187 -7.303 7.977 1.00 95.06 124 PHE A CA 1
ATOM 983 C C . PHE A 1 124 ? 3.876 -7.146 7.193 1.00 95.06 124 PHE A C 1
ATOM 985 O O . PHE A 1 124 ? 3.829 -7.374 5.989 1.00 95.06 124 PHE A O 1
ATOM 992 N N . HIS A 1 125 ? 2.811 -6.760 7.894 1.00 95.06 125 HIS A N 1
ATOM 993 C CA . HIS A 1 125 ? 1.491 -6.526 7.309 1.00 95.06 125 HIS A CA 1
ATOM 994 C C . HIS A 1 125 ? 1.474 -5.186 6.571 1.00 95.06 125 HIS A C 1
ATOM 996 O O . HIS A 1 125 ? 2.041 -4.220 7.075 1.00 95.06 125 HIS A O 1
ATOM 1002 N N . TRP A 1 126 ? 0.824 -5.129 5.414 1.00 95.94 126 TRP A N 1
ATOM 1003 C CA . TRP A 1 126 ? 0.622 -3.918 4.621 1.00 95.94 126 TRP A CA 1
ATOM 1004 C C . TRP A 1 126 ? -0.669 -4.065 3.813 1.00 95.94 126 TRP A C 1
ATOM 1006 O O . TRP A 1 126 ? -1.052 -5.185 3.490 1.00 95.94 126 TRP A O 1
ATOM 1016 N N . ASP A 1 127 ? -1.296 -2.942 3.471 1.00 94.81 127 ASP A N 1
ATOM 1017 C CA . ASP A 1 127 ? -2.495 -2.921 2.620 1.00 94.81 127 ASP A CA 1
ATOM 1018 C C . ASP A 1 127 ? -2.217 -2.204 1.292 1.00 94.81 127 ASP A C 1
ATOM 1020 O O . ASP A 1 127 ? -2.796 -2.553 0.265 1.00 94.81 127 ASP A O 1
ATOM 1024 N N . PHE A 1 128 ? -1.296 -1.231 1.279 1.00 95.69 128 PHE A N 1
ATOM 1025 C CA . PHE A 1 128 ? -0.876 -0.543 0.059 1.00 95.69 128 PHE A CA 1
ATOM 1026 C C . PHE A 1 128 ? 0.642 -0.547 -0.111 1.00 95.69 128 PHE A C 1
ATOM 1028 O O . PHE A 1 128 ? 1.396 -0.369 0.846 1.00 95.69 128 PHE A O 1
ATOM 1035 N N . ALA A 1 129 ? 1.103 -0.686 -1.351 1.00 96.38 129 ALA A N 1
ATOM 1036 C CA . ALA A 1 129 ? 2.514 -0.580 -1.701 1.00 96.38 129 ALA A CA 1
ATOM 1037 C C . ALA A 1 129 ? 2.711 0.354 -2.895 1.00 96.38 129 ALA A C 1
ATOM 1039 O O . ALA A 1 129 ? 2.069 0.204 -3.932 1.00 96.38 129 ALA A O 1
ATOM 1040 N N . VAL A 1 130 ? 3.648 1.292 -2.781 1.00 95.69 130 VAL A N 1
ATOM 1041 C CA . VAL A 1 130 ? 4.084 2.165 -3.873 1.00 95.69 130 VAL A CA 1
ATOM 1042 C C . VAL A 1 130 ? 5.425 1.665 -4.390 1.00 95.69 130 VAL A C 1
ATOM 1044 O O . VAL A 1 130 ? 6.427 1.670 -3.678 1.00 95.69 130 VAL A O 1
ATOM 1047 N N . VAL A 1 131 ? 5.463 1.241 -5.651 1.00 94.75 131 VAL A N 1
ATOM 1048 C CA . VAL A 1 131 ? 6.675 0.739 -6.304 1.00 94.75 131 VAL A CA 1
ATOM 1049 C C . VAL A 1 131 ? 7.224 1.805 -7.244 1.00 94.75 131 VAL A C 1
ATOM 1051 O O . VAL A 1 131 ? 6.558 2.216 -8.198 1.00 94.75 131 VAL A O 1
ATOM 1054 N N . LYS A 1 132 ? 8.475 2.221 -7.029 1.00 93.12 132 LYS A N 1
ATOM 1055 C CA . LYS A 1 132 ? 9.182 3.122 -7.946 1.00 93.12 132 LYS A CA 1
ATOM 1056 C C . LYS A 1 132 ? 10.060 2.331 -8.905 1.00 93.12 132 LYS A C 1
ATOM 1058 O O . LYS A 1 132 ? 10.916 1.562 -8.474 1.00 93.12 132 LYS A O 1
ATOM 1063 N N . TYR A 1 133 ? 9.933 2.583 -10.205 1.00 90.56 133 TYR A N 1
ATOM 1064 C CA . TYR A 1 133 ? 10.782 1.986 -11.239 1.00 90.56 133 TYR A CA 1
ATOM 1065 C C . TYR A 1 133 ? 11.182 3.025 -12.299 1.00 90.56 133 TYR A C 1
ATOM 1067 O O . TYR A 1 133 ? 10.357 3.641 -12.979 1.00 90.56 133 TYR A O 1
ATOM 1075 N N . GLY A 1 134 ? 12.488 3.247 -12.467 1.00 87.75 134 GLY A N 1
ATOM 1076 C CA . GLY A 1 134 ? 12.983 4.390 -13.244 1.00 87.75 134 GLY A CA 1
ATOM 1077 C C . GLY A 1 134 ? 12.400 5.720 -12.733 1.00 87.75 134 GLY A C 1
ATOM 1078 O O . GLY A 1 134 ? 12.602 6.076 -11.575 1.00 87.75 134 GLY A O 1
ATOM 1079 N N . ASN A 1 135 ? 11.657 6.430 -13.590 1.00 84.94 135 ASN A N 1
ATOM 1080 C CA . ASN A 1 135 ? 10.995 7.700 -13.254 1.00 84.94 135 ASN A CA 1
ATOM 1081 C C . ASN A 1 135 ? 9.500 7.550 -12.913 1.00 84.94 135 ASN A C 1
ATOM 1083 O O . ASN A 1 135 ? 8.837 8.551 -12.675 1.00 84.94 135 ASN A O 1
ATOM 1087 N N . TYR A 1 136 ? 8.972 6.325 -12.885 1.00 86.81 136 TYR A N 1
ATOM 1088 C CA . TYR A 1 136 ? 7.541 6.049 -12.738 1.00 86.81 136 TYR A CA 1
ATOM 1089 C C . TYR A 1 136 ? 7.230 5.422 -11.384 1.00 86.81 136 TYR A C 1
ATOM 1091 O O . TYR A 1 136 ? 8.057 4.678 -10.847 1.00 86.81 136 TYR A O 1
ATOM 1099 N N . TRP A 1 137 ? 6.047 5.724 -10.846 1.00 89.56 137 TRP A N 1
ATOM 1100 C CA . TRP A 1 137 ? 5.496 5.130 -9.625 1.00 89.56 137 TRP A CA 1
ATOM 1101 C C . TRP A 1 137 ? 4.212 4.375 -9.977 1.00 89.56 137 TRP A C 1
ATOM 1103 O O . TRP A 1 137 ? 3.556 4.682 -10.975 1.00 89.56 137 TRP A O 1
ATOM 1113 N N . ILE A 1 138 ? 3.879 3.366 -9.186 1.00 91.56 138 ILE A N 1
ATOM 1114 C CA . ILE A 1 138 ? 2.661 2.564 -9.314 1.00 91.56 138 ILE A CA 1
ATOM 1115 C C . ILE A 1 138 ? 2.237 2.126 -7.914 1.00 91.56 138 ILE A C 1
ATOM 1117 O O . ILE A 1 138 ? 3.105 1.817 -7.099 1.00 91.56 138 ILE A O 1
ATOM 1121 N N . ALA A 1 139 ? 0.935 2.113 -7.641 1.00 93.88 139 ALA A N 1
ATOM 1122 C CA . ALA A 1 139 ? 0.393 1.608 -6.390 1.00 93.88 139 ALA A CA 1
ATOM 1123 C C . ALA A 1 139 ? -0.219 0.214 -6.583 1.00 93.88 139 ALA A C 1
ATOM 1125 O O . ALA A 1 139 ? -0.814 -0.087 -7.623 1.00 93.88 139 ALA A O 1
ATOM 1126 N N . TYR A 1 140 ? -0.069 -0.613 -5.559 1.00 94.56 140 TYR A N 1
ATOM 1127 C CA . TYR A 1 140 ? -0.671 -1.931 -5.418 1.00 94.56 140 TYR A CA 1
ATOM 1128 C C . TYR A 1 140 ? -1.472 -1.967 -4.120 1.00 94.56 140 TYR A C 1
ATOM 1130 O O . TYR A 1 140 ? -1.056 -1.360 -3.132 1.00 94.56 140 TYR A O 1
ATOM 1138 N N . GLU A 1 141 ? -2.602 -2.664 -4.142 1.00 94.62 141 GLU A N 1
ATOM 1139 C CA . GLU A 1 141 ? -3.433 -2.963 -2.973 1.00 94.62 141 GLU A CA 1
ATOM 1140 C C . GLU A 1 141 ? -3.388 -4.471 -2.705 1.00 94.62 141 GLU A C 1
ATOM 1142 O O . GLU A 1 141 ? -3.666 -5.255 -3.621 1.00 94.62 141 GLU A O 1
ATOM 1147 N N . ASP A 1 142 ? -3.077 -4.857 -1.465 1.00 94.31 142 ASP A N 1
ATOM 1148 C CA . ASP A 1 142 ? -3.131 -6.247 -0.992 1.00 94.31 142 ASP A CA 1
ATOM 1149 C C . ASP A 1 142 ? -4.599 -6.692 -0.899 1.00 94.31 142 ASP A C 1
ATOM 1151 O O . ASP A 1 142 ? -5.291 -6.528 0.110 1.00 94.31 142 ASP A O 1
ATOM 1155 N N . THR A 1 143 ? -5.116 -7.206 -2.012 1.00 89.25 143 THR A N 1
ATOM 1156 C CA . THR A 1 143 ? -6.542 -7.539 -2.132 1.00 89.25 143 THR A CA 1
ATOM 1157 C C . THR A 1 143 ? -6.874 -8.842 -1.402 1.00 89.25 143 THR A C 1
ATOM 1159 O O . THR A 1 143 ? -7.967 -8.981 -0.842 1.00 89.25 143 THR A O 1
ATOM 1162 N N . ASP A 1 144 ? -5.932 -9.786 -1.397 1.00 89.94 144 ASP A N 1
ATOM 1163 C CA . ASP A 1 144 ? -6.104 -11.122 -0.823 1.00 89.94 144 ASP A CA 1
ATOM 1164 C C . ASP A 1 144 ? -5.699 -11.181 0.663 1.00 89.94 144 ASP A C 1
ATOM 1166 O O . ASP A 1 144 ? -6.020 -12.159 1.350 1.00 89.94 144 ASP A O 1
ATOM 1170 N N . LYS A 1 145 ? -5.088 -10.107 1.187 1.00 93.12 145 LYS A N 1
ATOM 1171 C CA . LYS A 1 145 ? -4.581 -9.982 2.562 1.00 93.12 145 LYS A CA 1
ATOM 1172 C C . LYS A 1 145 ? -3.572 -11.067 2.906 1.00 93.12 145 LYS A C 1
ATOM 1174 O O . LYS A 1 145 ? -3.570 -11.592 4.025 1.00 93.12 145 LYS A O 1
ATOM 1179 N N . ASP A 1 146 ? -2.773 -11.455 1.920 1.00 93.69 146 ASP A N 1
ATOM 1180 C CA . ASP A 1 146 ? -1.717 -12.451 2.085 1.00 93.69 146 ASP A CA 1
ATOM 1181 C C . ASP A 1 146 ? -0.357 -11.806 2.379 1.00 93.69 146 ASP A C 1
ATOM 1183 O O . ASP A 1 146 ? 0.580 -12.512 2.764 1.00 93.69 146 ASP A O 1
ATOM 1187 N N . HIS A 1 147 ? -0.281 -10.474 2.285 1.00 95.00 147 HIS A N 1
ATOM 1188 C CA . HIS A 1 147 ? 0.904 -9.654 2.505 1.00 95.00 147 HIS A CA 1
ATOM 1189 C C . HIS A 1 147 ? 2.049 -9.962 1.530 1.00 95.00 147 HIS A C 1
ATOM 1191 O O . HIS A 1 147 ? 3.206 -9.624 1.806 1.00 95.00 147 HIS A O 1
ATOM 1197 N N . LEU A 1 148 ? 1.746 -10.561 0.373 1.00 95.81 148 LEU A N 1
ATOM 1198 C CA . LEU A 1 148 ? 2.721 -10.934 -0.647 1.00 95.81 148 LEU A CA 1
ATOM 1199 C C . LEU A 1 148 ? 2.610 -10.031 -1.872 1.00 95.81 148 LEU A C 1
ATOM 1201 O O . LEU A 1 148 ? 1.709 -10.160 -2.688 1.00 95.81 148 LEU A O 1
ATOM 1205 N N . LEU A 1 149 ? 3.616 -9.189 -2.098 1.00 95.25 149 LEU A N 1
ATOM 1206 C CA . LEU A 1 149 ? 3.593 -8.276 -3.235 1.00 95.25 149 LEU A CA 1
ATOM 1207 C C . LEU A 1 149 ? 3.962 -9.000 -4.538 1.00 95.25 149 LEU A C 1
ATOM 1209 O O . LEU A 1 149 ? 5.094 -9.478 -4.715 1.00 95.25 149 LEU A O 1
ATOM 1213 N N . THR A 1 150 ? 3.037 -9.012 -5.497 1.00 94.56 150 THR A N 1
ATOM 1214 C CA . THR A 1 150 ? 3.307 -9.464 -6.873 1.00 94.56 150 THR A CA 1
ATOM 1215 C C . THR A 1 150 ? 3.109 -8.324 -7.863 1.00 94.56 150 THR A C 1
ATOM 1217 O O . THR A 1 150 ? 2.015 -7.793 -8.009 1.00 94.56 150 THR A O 1
ATOM 1220 N N . THR A 1 151 ? 4.167 -7.967 -8.597 1.00 92.88 151 THR A N 1
ATOM 1221 C CA . THR A 1 151 ? 4.113 -6.864 -9.566 1.00 92.88 151 THR A CA 1
ATOM 1222 C C . THR A 1 151 ? 4.060 -7.363 -11.002 1.00 92.88 151 THR A C 1
ATOM 1224 O O . THR A 1 151 ? 4.511 -8.466 -11.338 1.00 92.88 151 THR A O 1
ATOM 1227 N N . ASP A 1 152 ? 3.624 -6.479 -11.895 1.00 90.88 152 ASP A N 1
ATOM 1228 C CA . ASP A 1 152 ? 3.888 -6.633 -13.320 1.00 90.88 152 ASP A CA 1
ATOM 1229 C C . ASP A 1 152 ? 5.392 -6.554 -13.629 1.00 90.88 152 ASP A C 1
ATOM 1231 O O . ASP A 1 152 ? 6.219 -6.101 -12.828 1.00 90.88 152 ASP A O 1
ATOM 1235 N N . ARG A 1 153 ? 5.756 -6.984 -14.841 1.00 91.56 153 ARG A N 1
ATOM 1236 C CA . ARG A 1 153 ? 7.114 -6.825 -15.363 1.00 91.56 153 ARG A CA 1
ATOM 1237 C C . ARG A 1 153 ? 7.330 -5.409 -15.897 1.00 91.56 153 ARG A C 1
ATOM 1239 O O . ARG A 1 153 ? 6.763 -5.019 -16.916 1.00 91.56 153 ARG A O 1
ATOM 1246 N N . PHE A 1 154 ? 8.239 -4.674 -15.273 1.00 88.88 154 PHE A N 1
ATOM 1247 C CA . PHE A 1 154 ? 8.629 -3.324 -15.656 1.00 88.88 154 PHE A CA 1
ATOM 1248 C C . PHE A 1 154 ? 9.706 -3.296 -16.748 1.00 88.88 154 PHE A C 1
ATOM 1250 O O . PHE A 1 154 ? 10.524 -4.207 -16.916 1.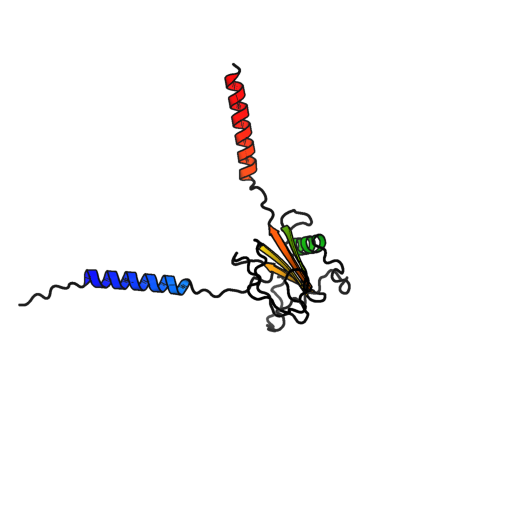00 88.88 154 PHE A O 1
ATOM 1257 N N . ARG A 1 155 ? 9.751 -2.188 -17.498 1.00 87.75 155 ARG A N 1
ATOM 1258 C CA . ARG A 1 155 ? 10.826 -1.926 -18.472 1.00 87.75 155 ARG A CA 1
ATOM 1259 C C . ARG A 1 155 ? 12.157 -1.619 -17.774 1.00 87.75 155 ARG A C 1
ATOM 1261 O O . ARG A 1 155 ? 13.211 -2.104 -18.207 1.00 87.75 155 ARG A O 1
ATOM 1268 N N . ASN A 1 156 ? 12.081 -0.832 -16.702 1.00 91.50 156 ASN A N 1
ATOM 1269 C CA . ASN A 1 156 ? 13.200 -0.383 -15.875 1.00 91.50 156 ASN A CA 1
ATOM 1270 C C . ASN A 1 156 ? 13.289 -1.215 -14.589 1.00 91.50 156 ASN A C 1
ATOM 1272 O O . ASN A 1 156 ? 12.334 -1.900 -14.239 1.00 91.50 156 ASN A O 1
ATOM 1276 N N . GLY A 1 157 ? 14.435 -1.163 -13.909 1.00 91.12 157 GLY A N 1
ATOM 1277 C CA . GLY A 1 157 ? 14.581 -1.785 -12.595 1.00 91.12 157 GLY A CA 1
ATOM 1278 C C . GLY A 1 157 ? 13.766 -1.051 -11.529 1.00 91.12 157 GLY A C 1
ATOM 1279 O O . GLY A 1 157 ? 13.607 0.173 -11.603 1.00 91.12 157 GLY A O 1
ATOM 1280 N N . ILE A 1 158 ? 13.276 -1.807 -10.554 1.00 94.12 158 ILE A N 1
ATOM 1281 C CA . ILE A 1 158 ? 12.677 -1.303 -9.323 1.00 94.12 158 ILE A CA 1
ATOM 1282 C C . ILE A 1 158 ? 13.782 -0.607 -8.524 1.00 94.12 158 ILE A C 1
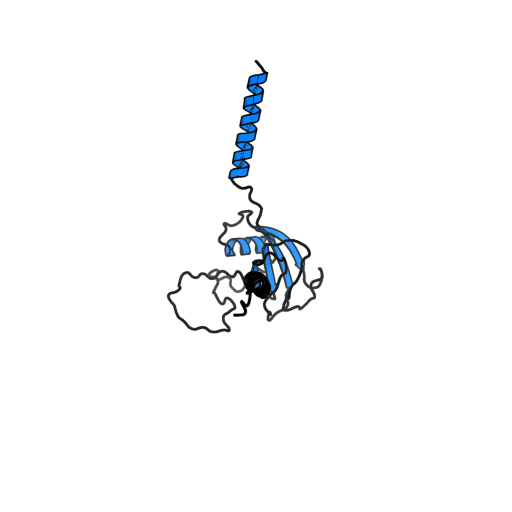ATOM 1284 O O . ILE A 1 158 ? 14.867 -1.154 -8.333 1.00 94.12 158 ILE A O 1
ATOM 1288 N N . SER A 1 159 ? 13.511 0.629 -8.119 1.00 94.31 159 SER A N 1
ATOM 1289 C CA . SER A 1 159 ? 14.389 1.448 -7.284 1.00 94.31 159 SER A CA 1
ATOM 1290 C C . SER A 1 159 ? 14.129 1.172 -5.810 1.00 94.31 159 SER A C 1
ATOM 1292 O O . SER A 1 159 ? 15.065 0.970 -5.042 1.00 94.31 159 SER A O 1
ATOM 1294 N N . HIS A 1 160 ? 12.859 1.184 -5.415 1.00 95.50 160 HIS A N 1
ATOM 1295 C CA . HIS A 1 160 ? 12.423 0.904 -4.055 1.00 95.50 160 HIS A CA 1
ATOM 1296 C C . HIS A 1 160 ? 10.924 0.619 -4.029 1.00 95.50 160 HIS A C 1
ATOM 1298 O O . HIS A 1 160 ? 10.211 0.857 -5.014 1.00 95.50 160 HIS A O 1
ATOM 1304 N N . ILE A 1 161 ? 10.479 0.128 -2.881 1.00 96.31 161 ILE A N 1
ATOM 1305 C CA . ILE A 1 161 ? 9.080 -0.130 -2.561 1.00 96.31 161 ILE A CA 1
ATOM 1306 C C . ILE A 1 161 ? 8.797 0.548 -1.225 1.00 96.31 161 ILE A C 1
ATOM 1308 O O . ILE A 1 161 ? 9.586 0.399 -0.291 1.00 96.31 161 ILE A O 1
ATOM 1312 N N . THR A 1 162 ? 7.700 1.285 -1.143 1.00 97.25 162 THR A N 1
ATOM 1313 C CA . THR A 1 162 ? 7.234 1.914 0.093 1.00 97.25 162 THR A CA 1
ATOM 1314 C C . THR A 1 162 ? 5.902 1.302 0.479 1.00 97.25 162 THR A C 1
ATOM 1316 O O . THR A 1 162 ? 5.000 1.237 -0.353 1.00 97.25 162 THR A O 1
ATOM 1319 N N . PHE A 1 163 ? 5.786 0.845 1.718 1.00 96.88 163 PHE A N 1
ATOM 1320 C CA . PHE A 1 163 ? 4.607 0.151 2.219 1.00 96.88 163 PHE A CA 1
ATOM 1321 C C . PHE A 1 163 ? 3.810 1.039 3.161 1.00 96.88 163 PHE A C 1
ATOM 1323 O O . PHE A 1 163 ? 4.376 1.797 3.957 1.00 96.88 163 PHE A O 1
ATOM 1330 N N . PHE A 1 164 ? 2.494 0.900 3.077 1.00 96.00 164 PHE A N 1
ATOM 1331 C CA . PHE A 1 164 ? 1.539 1.656 3.856 1.00 96.00 164 PHE A CA 1
ATOM 1332 C C . PHE A 1 164 ? 0.429 0.755 4.408 1.00 96.00 164 PHE A C 1
ATOM 1334 O O . PHE A 1 164 ? 0.035 -0.233 3.785 1.00 96.00 164 PHE A O 1
ATOM 1341 N N . ASP A 1 165 ? -0.081 1.126 5.577 1.00 95.00 165 ASP A N 1
ATOM 1342 C CA . ASP A 1 165 ? -1.214 0.494 6.263 1.00 95.00 165 ASP A CA 1
ATOM 1343 C C . ASP A 1 165 ? -2.306 1.548 6.442 1.00 95.00 165 ASP A C 1
ATOM 1345 O O . ASP A 1 165 ? -1.963 2.697 6.748 1.00 95.00 165 ASP A O 1
ATOM 1349 N N . PRO A 1 166 ? -3.605 1.253 6.296 1.00 88.62 166 PRO A N 1
ATOM 1350 C CA . PRO A 1 166 ? -4.611 2.184 6.740 1.00 88.62 166 PRO A CA 1
ATOM 1351 C C . PRO A 1 166 ? -4.439 2.464 8.231 1.00 88.62 166 PRO A C 1
ATOM 1353 O O . PRO A 1 166 ? -4.322 1.553 9.050 1.00 88.62 166 PRO A O 1
ATOM 1356 N N . SER A 1 167 ? -4.460 3.739 8.617 1.00 80.75 167 SER A N 1
ATOM 1357 C CA . SER A 1 167 ? -4.510 4.065 10.036 1.00 80.75 167 SER A CA 1
ATOM 1358 C C . SER A 1 167 ? -5.786 3.464 10.619 1.00 80.75 167 SER A C 1
ATOM 1360 O O . SER A 1 167 ? -6.872 3.745 10.098 1.00 80.75 167 SER A O 1
ATOM 1362 N N . PRO A 1 168 ? -5.713 2.667 11.699 1.00 75.06 168 PRO A N 1
ATOM 1363 C CA . PRO A 1 168 ? -6.908 2.220 12.386 1.00 75.06 168 PRO A CA 1
ATOM 1364 C C . PRO A 1 168 ? -7.564 3.441 13.031 1.00 75.06 168 PRO A C 1
ATOM 1366 O O . PRO A 1 168 ? -7.250 3.826 14.159 1.00 75.06 168 PRO A O 1
ATOM 1369 N N . VAL A 1 169 ? -8.480 4.078 12.303 1.00 73.88 169 VAL A N 1
ATOM 1370 C CA . VAL A 1 169 ? -9.305 5.154 12.838 1.00 73.88 169 VAL A CA 1
ATOM 1371 C C . VAL A 1 169 ? -10.220 4.521 13.888 1.00 73.88 169 VAL A C 1
ATOM 1373 O O . VAL A 1 169 ? -11.000 3.628 13.543 1.00 73.88 169 VAL A O 1
ATOM 1376 N N . PRO A 1 170 ? -10.151 4.933 15.172 1.00 76.50 170 PRO A N 1
ATOM 1377 C CA . PRO A 1 170 ? -11.032 4.392 16.192 1.00 76.50 170 PRO A CA 1
ATOM 1378 C C . PRO A 1 170 ? -12.477 4.589 15.757 1.00 76.50 170 PRO A C 1
ATOM 1380 O O . PRO A 1 170 ? -12.905 5.719 15.514 1.00 76.50 170 PRO A O 1
ATOM 1383 N N . GLU A 1 171 ? -13.220 3.489 15.653 1.00 82.12 171 GLU A N 1
ATOM 1384 C CA . GLU A 1 171 ? -14.597 3.553 15.185 1.00 82.12 171 GLU A CA 1
ATOM 1385 C C . GLU A 1 171 ? -15.397 4.575 16.017 1.00 82.12 171 GLU A C 1
ATOM 1387 O O . GLU A 1 171 ? -15.242 4.627 17.248 1.00 82.12 171 GLU A O 1
ATOM 1392 N N . PRO A 1 172 ? -16.294 5.367 15.398 1.00 82.94 172 PRO A N 1
ATOM 1393 C CA . PRO A 1 172 ? -17.101 6.362 16.109 1.00 82.94 172 PRO A CA 1
ATOM 1394 C C . PRO A 1 172 ? -17.850 5.773 17.313 1.00 82.94 172 PRO A C 1
ATOM 1396 O O . PRO A 1 172 ? -18.027 6.432 18.340 1.00 82.94 172 PRO A O 1
ATOM 1399 N N . ALA A 1 173 ? -18.249 4.502 17.209 1.00 90.75 173 ALA A N 1
ATOM 1400 C CA . ALA A 1 173 ? -18.903 3.760 18.277 1.00 90.75 173 ALA A CA 1
ATOM 1401 C C . ALA A 1 173 ? -17.986 3.528 19.487 1.00 90.75 173 ALA A C 1
ATOM 1403 O O . ALA A 1 173 ? -18.451 3.619 20.621 1.00 90.75 173 ALA A O 1
ATOM 1404 N N . THR A 1 174 ? -16.692 3.289 19.276 1.00 91.25 174 THR A N 1
ATOM 1405 C CA . THR A 1 174 ? -15.714 3.068 20.350 1.00 91.25 174 THR A CA 1
ATOM 1406 C C . THR A 1 174 ? -15.471 4.348 21.139 1.00 91.25 174 THR A C 1
ATOM 1408 O O . THR A 1 174 ? -15.475 4.322 22.371 1.00 91.25 174 THR A O 1
ATOM 1411 N N . MET A 1 175 ? -15.351 5.490 20.454 1.00 94.75 175 MET A N 1
ATOM 1412 C CA . MET A 1 175 ? -15.248 6.802 21.107 1.00 94.75 175 MET A CA 1
ATOM 1413 C C . MET A 1 175 ? -16.513 7.136 21.907 1.00 94.75 175 MET A C 1
ATOM 1415 O O . MET A 1 175 ? -16.436 7.625 23.038 1.00 94.75 175 MET A O 1
ATOM 1419 N N . LEU A 1 176 ? -17.686 6.824 21.353 1.00 94.81 176 LEU A N 1
ATOM 1420 C CA . LEU A 1 176 ? -18.964 7.037 22.024 1.00 94.81 176 LEU A CA 1
ATOM 1421 C C . LEU A 1 176 ? -19.129 6.113 23.239 1.00 94.81 176 LEU A C 1
ATOM 1423 O O . LEU A 1 176 ? -19.523 6.576 24.309 1.00 94.81 176 LEU A O 1
ATOM 1427 N N . LEU A 1 177 ? -18.793 4.829 23.106 1.00 95.62 177 LEU A N 1
ATOM 1428 C CA . LEU A 1 177 ? -18.829 3.855 24.195 1.00 95.62 177 LEU A CA 1
ATOM 1429 C C . LEU A 1 177 ? -17.869 4.249 25.318 1.00 95.62 177 LEU A C 1
ATOM 1431 O O . LEU A 1 177 ? -18.249 4.189 26.487 1.00 95.62 177 LEU A O 1
ATOM 1435 N N . LEU A 1 178 ? -16.659 4.701 24.977 1.00 95.56 178 LEU A N 1
ATOM 1436 C CA . LEU A 1 178 ? -15.698 5.239 25.938 1.00 95.56 178 LEU A CA 1
ATOM 1437 C C . LEU A 1 178 ? -16.289 6.448 26.678 1.00 95.56 178 LEU A C 1
ATOM 1439 O O . LEU A 1 178 ? -16.247 6.500 27.910 1.00 95.56 178 LEU A O 1
ATOM 1443 N N . GLY A 1 179 ? -16.905 7.384 25.948 1.00 96.38 179 GLY A N 1
ATOM 1444 C CA . GLY A 1 179 ? -17.582 8.547 26.525 1.00 96.38 179 GLY A CA 1
ATOM 1445 C C . GLY A 1 179 ? -18.724 8.171 27.477 1.00 96.38 179 GLY A C 1
ATOM 1446 O O . GLY A 1 179 ? -18.786 8.670 28.606 1.00 96.38 179 GLY A O 1
ATOM 1447 N N . LEU A 1 180 ? -19.597 7.243 27.071 1.00 97.38 180 LEU A N 1
ATOM 1448 C CA . LEU A 1 180 ? -20.701 6.750 27.902 1.00 97.38 180 LEU A CA 1
ATOM 1449 C C . LEU A 1 180 ? -20.206 5.951 29.112 1.00 97.38 180 LEU A C 1
ATOM 1451 O O . LEU A 1 180 ? -20.750 6.103 30.208 1.00 97.38 180 LEU A O 1
ATOM 1455 N N . GLY A 1 181 ? -19.153 5.151 28.947 1.00 96.94 181 GLY A N 1
ATOM 1456 C CA . GLY A 1 181 ? -18.510 4.415 30.032 1.00 96.94 181 GLY A CA 1
ATOM 1457 C C . GLY A 1 181 ? -17.982 5.357 31.114 1.00 96.94 181 GLY A C 1
ATOM 1458 O O . GLY A 1 181 ? -18.273 5.173 32.299 1.00 96.94 181 GLY A O 1
ATOM 1459 N N . LEU A 1 182 ? -17.289 6.428 30.713 1.00 97.69 182 LEU A N 1
ATOM 1460 C CA . LEU A 1 182 ? -16.794 7.452 31.637 1.00 97.69 182 LEU A CA 1
ATOM 1461 C C . LEU A 1 182 ? -17.933 8.222 32.325 1.00 97.69 182 LEU A C 1
ATOM 1463 O O . LEU A 1 182 ? -17.864 8.447 33.540 1.00 97.69 182 LEU A O 1
ATOM 1467 N N . MET A 1 183 ? -19.007 8.573 31.603 1.00 97.12 183 MET A N 1
ATOM 1468 C CA . MET A 1 183 ? -20.199 9.176 32.222 1.00 97.12 183 MET A CA 1
ATOM 1469 C C . MET A 1 183 ? -20.850 8.243 33.248 1.00 97.12 183 MET A C 1
ATOM 1471 O O . MET A 1 183 ? -21.237 8.701 34.327 1.00 97.12 183 MET A O 1
ATOM 1475 N N . GLY A 1 184 ? -20.930 6.943 32.954 1.00 97.00 184 GLY A N 1
ATOM 1476 C CA . GLY A 1 184 ? -21.454 5.936 33.874 1.00 97.00 184 GLY A CA 1
ATOM 1477 C C . GLY A 1 184 ? -20.661 5.878 35.181 1.00 97.00 184 GLY A C 1
ATOM 1478 O O . GLY A 1 184 ? -21.240 5.985 36.266 1.00 97.00 184 GLY A O 1
ATOM 1479 N N . VAL A 1 185 ? -19.329 5.804 35.096 1.00 97.31 185 VAL A N 1
ATOM 1480 C CA . VAL A 1 185 ? -18.442 5.780 36.275 1.00 97.31 185 VAL A CA 1
ATOM 1481 C C . VAL A 1 185 ? -18.564 7.069 37.098 1.00 97.31 185 VAL A C 1
ATOM 1483 O O . VAL A 1 185 ? -18.669 7.021 38.329 1.00 97.31 185 VAL A O 1
ATOM 1486 N N . ALA A 1 186 ? -18.609 8.230 36.439 1.00 95.88 186 ALA A N 1
ATOM 1487 C CA . ALA A 1 186 ? -18.796 9.513 37.115 1.00 95.88 186 ALA A CA 1
ATOM 1488 C C . ALA A 1 186 ? -20.161 9.608 37.826 1.00 95.88 186 ALA A C 1
ATOM 1490 O O . ALA A 1 186 ? -20.243 10.145 38.937 1.00 95.88 186 ALA A O 1
ATOM 1491 N N . GLY A 1 187 ? -21.218 9.056 37.220 1.00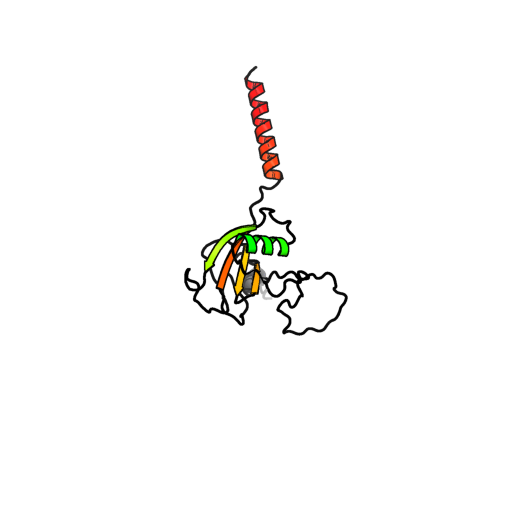 95.25 187 GLY A N 1
ATOM 1492 C CA . GLY A 1 187 ? -22.553 8.969 37.813 1.00 95.25 187 GLY A CA 1
ATOM 1493 C C . GLY A 1 187 ? -22.578 8.100 39.071 1.00 95.25 187 GLY A C 1
ATOM 1494 O O . GLY A 1 187 ? -23.103 8.521 40.105 1.00 95.25 187 GLY A O 1
ATOM 1495 N N . ILE A 1 188 ? -21.929 6.934 39.027 1.00 96.25 188 ILE A N 1
ATOM 1496 C CA . ILE A 1 188 ? -21.826 6.018 40.171 1.00 96.25 188 ILE A CA 1
ATOM 1497 C C . ILE A 1 188 ? -21.078 6.675 41.342 1.00 96.25 188 ILE A C 1
ATOM 1499 O O . ILE A 1 188 ? -21.534 6.599 42.485 1.00 96.25 188 ILE A O 1
ATOM 1503 N N . ARG A 1 189 ? -19.981 7.401 41.077 1.00 94.19 189 ARG A N 1
ATOM 1504 C CA . ARG A 1 189 ? -19.201 8.090 42.124 1.00 94.19 189 ARG A CA 1
ATOM 1505 C C . ARG A 1 189 ? -20.027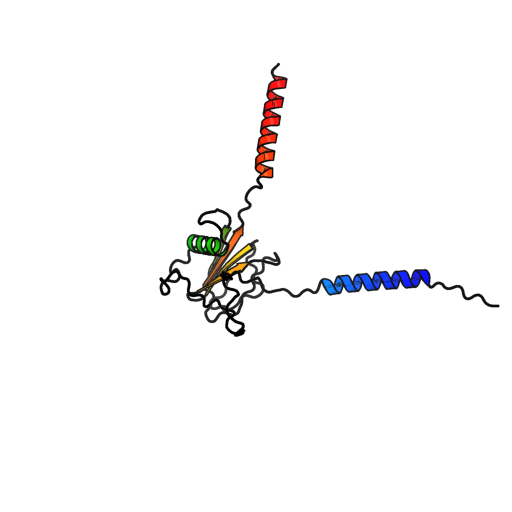 9.109 42.917 1.00 94.19 189 ARG A C 1
ATOM 1507 O O . ARG A 1 189 ? -19.776 9.291 44.106 1.00 94.19 189 ARG A O 1
ATOM 1514 N N . ARG A 1 190 ? -21.001 9.777 42.287 1.00 92.19 190 ARG A N 1
ATOM 1515 C CA . ARG A 1 190 ? -21.875 10.748 42.975 1.00 92.19 190 ARG A CA 1
ATOM 1516 C C . ARG A 1 190 ? -22.821 10.075 43.967 1.00 92.19 190 ARG A C 1
ATOM 1518 O O . ARG A 1 190 ? -23.092 10.658 45.010 1.00 92.19 190 ARG A O 1
ATOM 1525 N N . LYS A 1 191 ? -23.272 8.852 43.672 1.00 91.44 191 LYS A N 1
ATOM 1526 C CA . LYS A 1 191 ? -24.201 8.106 44.530 1.00 91.44 191 LYS A CA 1
ATOM 1527 C C . LYS A 1 191 ? -23.555 7.622 45.834 1.00 91.44 191 LYS A C 1
ATOM 1529 O O . LYS A 1 191 ? -24.242 7.544 46.836 1.00 91.44 191 LYS A O 1
ATOM 1534 N N . PHE A 1 192 ? -22.251 7.342 45.833 1.00 92.56 192 PHE A N 1
ATOM 1535 C CA . PHE A 1 192 ? -21.522 6.845 47.013 1.00 92.56 192 PHE A CA 1
ATOM 1536 C C . PHE A 1 192 ? -20.984 7.936 47.954 1.00 92.56 192 PHE A C 1
ATOM 1538 O O . PHE A 1 192 ? -20.351 7.617 48.955 1.00 92.56 192 PHE A O 1
ATOM 1545 N N . LYS A 1 193 ? -21.170 9.219 47.621 1.00 85.19 193 LYS A N 1
ATOM 1546 C CA . LYS A 1 193 ? -20.742 10.350 48.463 1.00 85.19 193 LYS A CA 1
ATOM 1547 C C . LYS A 1 193 ? -21.863 10.926 49.340 1.00 85.19 193 LYS A C 1
ATOM 1549 O O . LYS A 1 193 ? -21.595 11.875 50.073 1.00 85.19 193 LYS A O 1
ATOM 1554 N N . GLN A 1 194 ? -23.079 10.394 49.221 1.00 65.75 194 GLN A N 1
ATOM 1555 C CA . GLN A 1 194 ? -24.214 10.651 50.112 1.00 65.75 194 GLN A CA 1
ATOM 1556 C C . GLN A 1 194 ? -24.349 9.484 51.084 1.00 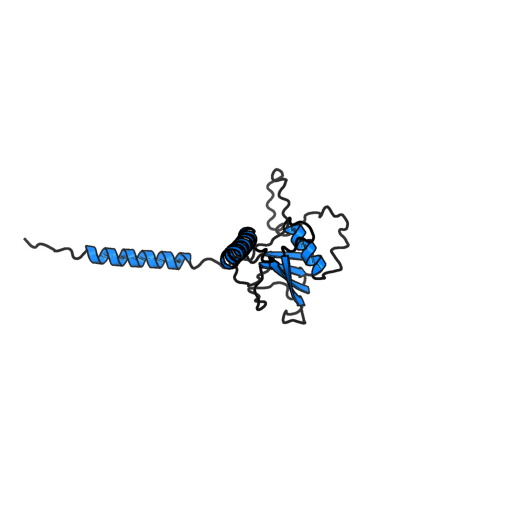65.75 194 GLN A C 1
ATOM 1558 O O . GLN A 1 194 ? -24.694 9.758 52.251 1.00 65.75 194 GLN A O 1
#

Foldseek 3Di:
DDDDDDPPPVVVVVVVVVVVVVVVVVVVPDDPDAFDWLADPPVVPPPDDDDPPVVVPDDPDPPPPVPVVCLPPDPDPLVVVQVVCVSVVHDGPPQFKDWDDKFFDPPRPHDWWDQWFDQAAPPDFFQKKWWDFDSDIIMGGPPVRPNGHTDDGHPGITGMMTTIHGDPDPPPVNVVVVVVVVVVVVVVVVVVVD